Protein AF-A0A8T0Y7T5-F1 (afdb_monomer_lite)

Sequence (187 aa):
MTTTNTPSAEMTKVAAAVTAGKFTFIPEFGGQGSVYWKELQKLYTASKTNTTRAFIDTAAQALLEESNSDEAKASDAFETPIDLHSWLQVEGAPSGLTMSRVFFSMPLLVLTQCANYLNFLDTTGLTHESVVQNSATAVGHSQGVVSAIIFSTAKTAQEFVEIGVSVLRYMFWQGLRAQETYQLLLT

Organism: NCBI:txid29920

Structure (mmCIF, N/CA/C/O backbone):
data_AF-A0A8T0Y7T5-F1
#
_entry.id   AF-A0A8T0Y7T5-F1
#
loop_
_atom_site.group_PDB
_atom_site.id
_atom_site.type_symbol
_atom_site.label_atom_id
_atom_site.label_alt_id
_atom_site.label_comp_id
_atom_site.label_asym_id
_atom_site.label_entity_id
_atom_site.label_seq_id
_atom_site.pdbx_PDB_ins_code
_atom_site.Cartn_x
_atom_site.Cartn_y
_atom_site.Cartn_z
_atom_site.occupancy
_atom_site.B_iso_or_equiv
_atom_site.auth_seq_id
_atom_site.auth_comp_id
_atom_site.auth_asym_id
_atom_site.auth_atom_id
_atom_site.pdbx_PDB_model_num
ATOM 1 N N . MET A 1 1 ? 0.705 23.418 14.735 1.00 32.62 1 MET A N 1
ATOM 2 C CA . MET A 1 1 ? -0.746 23.366 15.008 1.00 32.62 1 MET A CA 1
ATOM 3 C C . MET A 1 1 ? -1.188 21.926 14.844 1.00 32.62 1 MET A C 1
ATOM 5 O O . MET A 1 1 ? -1.244 21.437 13.726 1.00 32.62 1 MET A O 1
ATOM 9 N N . THR A 1 2 ? -1.379 21.227 15.956 1.00 34.06 2 THR A N 1
ATOM 10 C CA . THR A 1 2 ? -1.889 19.856 16.014 1.00 34.06 2 THR A CA 1
ATOM 11 C C . THR A 1 2 ? -3.382 19.913 15.708 1.00 34.06 2 THR A C 1
ATOM 13 O O . THR A 1 2 ? -4.178 20.297 16.559 1.00 34.06 2 THR A O 1
ATOM 16 N N . THR A 1 3 ? -3.771 19.617 14.470 1.00 38.38 3 THR A N 1
ATOM 17 C CA . THR A 1 3 ? -5.177 19.402 14.127 1.00 38.38 3 THR A CA 1
ATOM 18 C C . THR A 1 3 ? -5.568 18.041 14.682 1.00 38.38 3 THR A C 1
ATOM 20 O O . THR A 1 3 ? -5.348 17.013 14.046 1.00 38.38 3 THR A O 1
ATOM 23 N N . THR A 1 4 ? -6.097 18.013 15.901 1.00 43.78 4 THR A N 1
ATOM 24 C CA . THR A 1 4 ? -6.868 16.863 16.366 1.00 43.78 4 THR A CA 1
ATOM 25 C C . THR A 1 4 ? -8.072 16.754 15.434 1.00 43.78 4 THR A C 1
ATOM 27 O O . THR A 1 4 ? -8.981 17.582 15.509 1.00 43.78 4 THR A O 1
ATOM 30 N N . ASN A 1 5 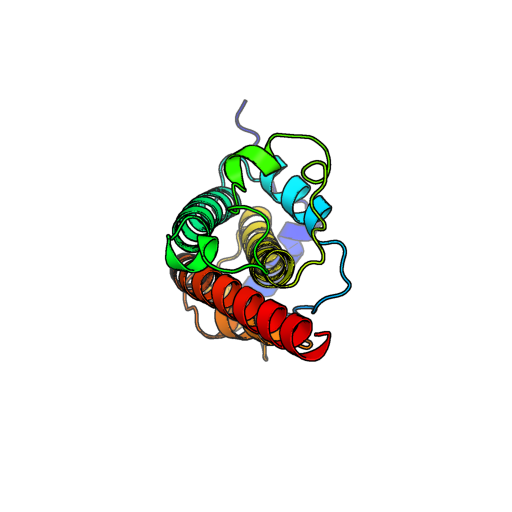? -8.035 15.805 14.495 1.00 56.47 5 ASN A N 1
ATOM 31 C CA . ASN A 1 5 ? -9.165 15.478 13.630 1.00 56.47 5 ASN A CA 1
ATOM 32 C C . ASN A 1 5 ? -10.268 14.889 14.509 1.00 56.47 5 ASN A C 1
ATOM 34 O O . ASN A 1 5 ? -10.361 13.678 14.678 1.00 56.47 5 ASN A O 1
ATOM 38 N N . THR A 1 6 ? -11.074 15.751 15.123 1.00 58.72 6 THR A N 1
ATOM 39 C CA . THR A 1 6 ? -12.288 15.323 15.807 1.00 58.72 6 THR A CA 1
ATOM 40 C C . THR A 1 6 ? -13.207 14.698 14.753 1.00 58.72 6 THR A C 1
ATOM 42 O O . THR A 1 6 ? -13.536 15.385 13.779 1.00 58.72 6 THR A O 1
ATOM 45 N N . PRO A 1 7 ? -13.614 13.424 14.906 1.00 66.12 7 PRO A N 1
ATOM 46 C CA . PRO A 1 7 ? -14.519 12.779 13.965 1.00 66.12 7 PRO A CA 1
ATOM 47 C C . PRO A 1 7 ? -15.810 13.588 13.828 1.00 66.12 7 PRO A C 1
ATOM 49 O O . PRO A 1 7 ? -16.300 14.167 14.803 1.00 66.12 7 PRO A O 1
ATOM 52 N N . SER A 1 8 ? -16.385 13.633 12.624 1.00 75.38 8 SER A N 1
ATOM 53 C CA . SER A 1 8 ? -17.693 14.267 12.444 1.00 75.38 8 SER A CA 1
ATOM 54 C C . SER 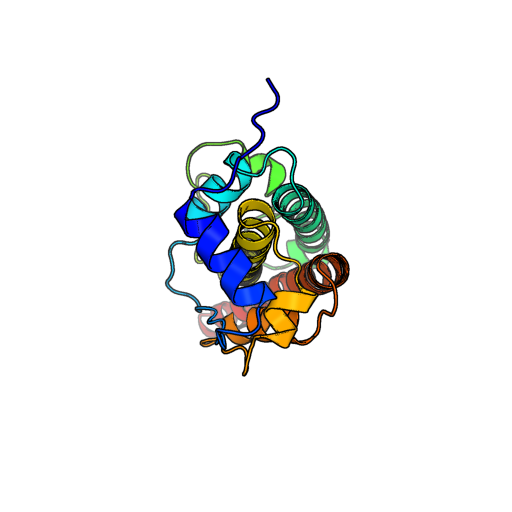A 1 8 ? -18.744 13.568 13.317 1.00 75.38 8 SER A C 1
ATOM 56 O O . SER A 1 8 ? -18.625 12.384 13.638 1.00 75.38 8 SER A O 1
ATOM 58 N N . ALA A 1 9 ? -19.820 14.275 13.671 1.00 77.00 9 ALA A N 1
ATOM 59 C CA . ALA A 1 9 ? -20.910 13.691 14.457 1.00 77.00 9 ALA A CA 1
ATOM 60 C C . ALA A 1 9 ?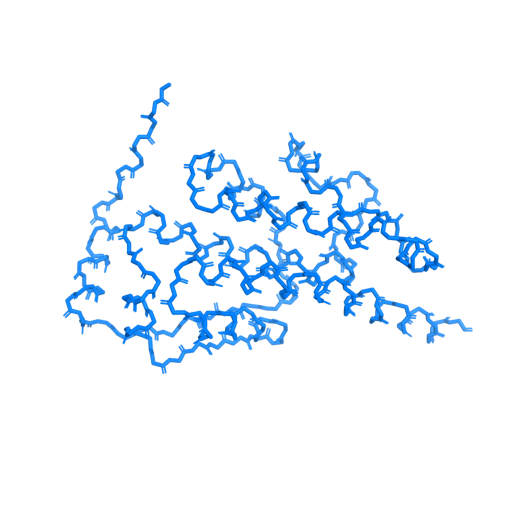 -21.517 12.431 13.800 1.00 77.00 9 ALA A C 1
ATOM 62 O O . ALA A 1 9 ? -22.037 11.559 14.495 1.00 77.00 9 ALA A O 1
ATOM 63 N N . GLU A 1 10 ? -21.445 12.322 12.471 1.00 79.38 10 GLU A N 1
ATOM 64 C CA . GLU A 1 10 ? -21.867 11.137 11.719 1.00 79.38 10 GLU A CA 1
ATOM 65 C C . GLU A 1 10 ? -20.869 9.982 11.860 1.00 79.38 10 GLU A C 1
ATOM 67 O O . GLU A 1 10 ? -21.285 8.857 12.133 1.00 79.38 10 GLU A O 1
ATOM 72 N N . MET A 1 11 ? -19.561 10.252 11.775 1.00 79.56 11 MET A N 1
ATOM 73 C CA . MET A 1 11 ? -18.515 9.241 11.982 1.00 79.56 11 MET A CA 1
ATOM 74 C C . MET A 1 11 ? -18.550 8.662 13.399 1.00 79.56 11 MET A C 1
ATOM 76 O O . MET A 1 11 ? -18.443 7.449 13.570 1.00 79.56 11 MET A O 1
ATOM 80 N N . THR A 1 12 ? -18.816 9.491 14.411 1.00 81.38 12 THR A N 1
ATOM 81 C CA . THR A 1 12 ? -18.990 9.026 15.796 1.00 81.38 12 THR A CA 1
ATOM 82 C C . THR A 1 12 ? -20.188 8.082 15.942 1.00 81.38 12 THR A C 1
ATOM 84 O O . THR A 1 12 ? -20.116 7.102 16.684 1.00 81.38 12 THR A O 1
ATOM 87 N N . LYS A 1 13 ? -21.291 8.327 15.218 1.00 83.94 13 LYS A N 1
ATOM 88 C CA . LYS A 1 13 ? -22.460 7.428 15.221 1.00 83.94 13 LYS A CA 1
ATOM 89 C C . LYS A 1 13 ? -22.144 6.085 14.567 1.00 83.94 13 LYS A C 1
ATOM 91 O O . LYS A 1 13 ? -22.556 5.056 15.099 1.00 83.94 13 LYS A O 1
ATOM 96 N N . VAL A 1 14 ? -21.414 6.094 13.448 1.00 81.75 14 VAL A N 1
ATOM 97 C CA . VAL A 1 14 ? -20.956 4.865 12.779 1.00 81.75 14 VAL A CA 1
ATOM 98 C C . VAL A 1 14 ? -20.065 4.062 13.722 1.00 81.75 14 VAL A C 1
ATOM 100 O O . VAL A 1 14 ? -20.359 2.897 13.976 1.00 81.75 14 VAL A O 1
ATOM 103 N N . ALA A 1 15 ? -19.052 4.697 14.318 1.00 85.25 15 ALA A N 1
ATOM 104 C CA . ALA A 1 15 ? -18.139 4.040 15.248 1.00 85.25 15 ALA A CA 1
ATOM 105 C C . ALA A 1 15 ? -18.873 3.434 16.456 1.00 85.25 15 ALA A C 1
ATOM 107 O O . ALA A 1 15 ? -18.673 2.268 16.788 1.00 85.25 15 ALA A O 1
ATOM 108 N N . ALA A 1 16 ? -19.795 4.181 17.073 1.00 85.88 16 ALA A N 1
ATOM 109 C CA . ALA A 1 16 ? -20.587 3.682 18.196 1.00 85.88 16 ALA A CA 1
ATOM 110 C C . ALA A 1 16 ? -21.460 2.475 17.816 1.00 85.88 16 ALA A C 1
ATOM 112 O O . ALA A 1 16 ? -21.618 1.548 18.610 1.00 85.88 16 ALA A O 1
ATOM 113 N N . ALA A 1 17 ? -22.032 2.469 16.610 1.00 84.88 17 ALA A N 1
ATOM 114 C CA . ALA A 1 17 ? -22.863 1.367 16.148 1.00 84.88 17 ALA A CA 1
ATOM 115 C C . ALA A 1 17 ? -22.050 0.108 15.801 1.00 84.88 17 ALA A C 1
ATOM 117 O O . ALA A 1 17 ? -22.512 -0.993 16.099 1.00 84.88 17 ALA A O 1
ATOM 118 N N . VAL A 1 18 ? -20.843 0.273 15.245 1.00 85.69 18 VAL A N 1
ATOM 119 C CA . VAL A 1 18 ? -19.876 -0.820 15.024 1.00 85.69 18 VAL A CA 1
ATOM 120 C C . VAL A 1 18 ? -19.488 -1.445 16.361 1.00 85.69 18 VAL A C 1
ATOM 122 O O . VAL A 1 18 ? -19.647 -2.645 16.553 1.00 85.69 18 VAL A O 1
ATOM 125 N N . THR A 1 19 ? -19.055 -0.628 17.325 1.00 83.62 19 THR A N 1
ATOM 126 C CA . THR A 1 19 ? -18.647 -1.101 18.658 1.00 83.62 19 THR A CA 1
ATOM 127 C C . THR A 1 19 ? -19.788 -1.798 19.400 1.00 83.62 19 THR A C 1
ATOM 129 O O . THR A 1 19 ? -19.558 -2.750 20.138 1.00 83.62 19 THR A O 1
ATOM 132 N N . ALA A 1 20 ? -21.031 -1.361 19.188 1.00 86.06 20 ALA A N 1
ATOM 133 C CA . ALA A 1 20 ? -22.212 -1.984 19.777 1.00 86.06 20 ALA A CA 1
ATOM 134 C C . ALA A 1 20 ? -22.691 -3.256 19.045 1.00 86.06 20 ALA A C 1
ATOM 136 O O . ALA A 1 20 ? -23.724 -3.802 19.431 1.00 86.06 20 ALA A O 1
ATOM 137 N N . GLY A 1 21 ? -22.010 -3.703 17.984 1.00 83.44 21 GLY A N 1
ATOM 138 C CA . GLY A 1 21 ? -22.390 -4.904 17.237 1.00 83.44 21 GLY A CA 1
ATOM 139 C C . GLY A 1 21 ? -23.687 -4.767 16.438 1.00 83.44 21 GLY A C 1
ATOM 140 O O . GLY A 1 21 ? -24.357 -5.760 16.167 1.00 83.44 21 GLY A O 1
ATOM 141 N N . LYS A 1 22 ? -24.106 -3.536 16.113 1.00 85.12 22 LYS A N 1
ATOM 142 C CA . LYS A 1 22 ? -25.416 -3.270 15.489 1.00 85.12 22 LYS A CA 1
ATOM 143 C C . LYS A 1 22 ? -25.416 -3.409 13.972 1.00 85.12 22 LYS A C 1
ATOM 145 O O . LYS A 1 22 ? -26.489 -3.439 13.374 1.00 85.12 22 LYS A O 1
ATOM 150 N N . PHE A 1 23 ? -24.238 -3.449 13.358 1.00 82.38 23 PHE A N 1
ATOM 151 C CA . PHE A 1 23 ? -24.077 -3.532 11.915 1.00 82.38 23 PHE A CA 1
ATOM 152 C C . PHE A 1 23 ? -23.139 -4.667 11.544 1.00 82.38 23 PHE A C 1
ATOM 154 O O . PHE A 1 23 ? -22.129 -4.889 12.205 1.00 82.38 23 PHE A O 1
ATOM 161 N N . THR A 1 24 ? -23.471 -5.335 10.445 1.00 86.69 24 THR A N 1
ATOM 162 C CA . THR A 1 24 ? -22.587 -6.286 9.783 1.00 86.69 24 THR A CA 1
ATOM 163 C C . THR A 1 24 ? -22.074 -5.656 8.495 1.00 86.69 24 THR A C 1
ATOM 165 O O . THR A 1 24 ? -22.867 -5.192 7.676 1.00 86.69 24 THR A O 1
ATOM 168 N N . PHE A 1 25 ? -20.757 -5.630 8.321 1.00 86.12 25 PHE A N 1
ATOM 169 C CA . PHE A 1 25 ? -20.088 -5.052 7.161 1.00 86.12 25 PHE A CA 1
ATOM 170 C C . PHE A 1 25 ? -19.725 -6.116 6.131 1.00 86.12 25 PHE A C 1
ATOM 172 O O . PHE A 1 25 ? -19.465 -7.277 6.460 1.00 86.12 25 PHE A O 1
ATOM 179 N N . ILE A 1 26 ? -19.660 -5.679 4.877 1.00 94.44 26 ILE A N 1
ATOM 180 C CA . ILE A 1 26 ? -18.977 -6.390 3.801 1.00 94.44 26 ILE A CA 1
ATOM 181 C C . ILE A 1 26 ? -18.019 -5.379 3.163 1.00 94.44 26 ILE A C 1
ATOM 183 O O . ILE A 1 26 ? -18.454 -4.580 2.332 1.00 94.44 26 ILE A O 1
ATOM 187 N N . PRO A 1 27 ? -16.743 -5.333 3.587 1.00 94.38 27 PRO A N 1
ATOM 188 C CA . PRO A 1 27 ? -15.737 -4.520 2.920 1.00 94.38 27 PRO A CA 1
ATOM 189 C C . PRO A 1 27 ? -15.537 -5.001 1.483 1.00 94.38 27 PRO A C 1
ATOM 191 O O . PRO A 1 27 ? -15.340 -6.194 1.241 1.00 94.38 27 PRO A O 1
ATOM 194 N N . GLU A 1 28 ? -15.581 -4.064 0.541 1.00 96.38 28 GLU A N 1
ATOM 195 C CA . GLU A 1 28 ? -15.380 -4.318 -0.883 1.00 96.38 28 GLU A CA 1
ATOM 196 C C . GLU A 1 28 ? -14.142 -3.575 -1.386 1.00 96.38 28 GLU A C 1
ATOM 198 O O . GLU A 1 28 ? -13.978 -2.373 -1.166 1.00 96.38 28 GLU A O 1
ATOM 203 N N . PHE A 1 29 ? -13.285 -4.297 -2.104 1.00 96.25 29 PHE A N 1
ATOM 204 C CA . PHE A 1 29 ? -12.071 -3.766 -2.707 1.00 96.25 29 PHE A CA 1
ATOM 205 C C . PHE A 1 29 ? -12.136 -3.888 -4.235 1.00 96.25 29 PHE A C 1
ATOM 207 O O . PHE A 1 29 ? -12.282 -4.976 -4.791 1.00 96.25 29 PHE A O 1
ATOM 214 N N . GLY A 1 30 ? -12.034 -2.758 -4.936 1.00 92.62 30 GLY A N 1
ATOM 215 C CA . GLY A 1 30 ? -12.106 -2.709 -6.402 1.00 92.62 30 GLY A CA 1
ATOM 216 C C . GLY A 1 30 ? -10.869 -3.272 -7.122 1.00 92.62 30 GLY A C 1
ATOM 217 O O . GLY A 1 30 ? -9.877 -3.649 -6.504 1.00 92.62 30 GLY A O 1
ATOM 218 N N . GLY A 1 31 ? -10.906 -3.285 -8.454 1.00 87.88 31 GLY A N 1
ATOM 219 C CA . GLY A 1 31 ? -9.781 -3.704 -9.300 1.00 87.88 31 GLY A CA 1
ATOM 220 C C . GLY A 1 31 ? -9.141 -2.553 -10.082 1.00 87.88 31 GLY A C 1
ATOM 221 O O . GLY A 1 31 ? -9.282 -1.378 -9.737 1.00 87.88 31 GLY A O 1
ATOM 222 N N . GLN A 1 32 ? -8.454 -2.906 -11.173 1.00 82.06 32 GLN A N 1
ATOM 223 C CA . GLN A 1 32 ? -7.959 -1.935 -12.155 1.00 82.06 32 GLN A CA 1
ATOM 224 C C . GLN A 1 32 ? -9.106 -1.176 -12.842 1.00 82.06 32 GLN A C 1
ATOM 226 O O . GLN A 1 32 ? -10.245 -1.638 -12.869 1.00 82.06 32 GLN A O 1
ATOM 231 N N . GLY A 1 33 ? -8.788 -0.011 -13.414 1.00 73.19 33 GLY A N 1
ATOM 232 C CA . GLY A 1 33 ? -9.756 0.891 -14.058 1.00 73.19 33 GLY A CA 1
ATOM 233 C C . GLY A 1 33 ? -10.175 2.082 -13.189 1.00 73.19 33 GLY A C 1
ATOM 234 O O . GLY A 1 33 ? -10.767 3.031 -13.696 1.00 73.19 33 GLY A O 1
ATOM 235 N N . SER A 1 34 ? -9.806 2.078 -11.906 1.00 72.81 34 SER A N 1
ATOM 236 C CA . SER A 1 34 ? -10.032 3.191 -10.980 1.00 72.81 34 SER A CA 1
ATOM 237 C C . SER A 1 34 ? -8.880 4.198 -10.996 1.00 72.81 34 SER A C 1
ATOM 239 O O . SER A 1 34 ? -7.704 3.827 -11.026 1.00 72.81 34 SER A O 1
ATOM 241 N N . VAL A 1 35 ? -9.207 5.490 -10.907 1.00 84.31 35 VAL A N 1
ATOM 242 C CA . VAL A 1 35 ? -8.217 6.572 -10.777 1.00 84.31 35 VAL A CA 1
ATOM 243 C C . VAL A 1 35 ? -7.663 6.581 -9.349 1.00 84.31 35 VAL A C 1
ATOM 245 O O . VAL A 1 35 ? -8.190 7.257 -8.473 1.00 84.31 35 VAL A O 1
ATOM 248 N N . TYR A 1 36 ? -6.601 5.813 -9.105 1.00 92.56 36 TYR A N 1
ATOM 249 C CA . TYR A 1 36 ? -6.036 5.638 -7.762 1.00 92.56 36 TYR A CA 1
ATOM 250 C C . TYR A 1 36 ? -5.049 6.739 -7.360 1.00 92.56 36 TYR A C 1
ATOM 252 O O . TYR A 1 36 ? -4.949 7.075 -6.185 1.00 92.56 36 TYR A O 1
ATOM 260 N N . TRP A 1 37 ? -4.332 7.329 -8.323 1.00 94.56 37 TRP A N 1
ATOM 261 C CA . TRP A 1 37 ? -3.211 8.223 -8.016 1.00 94.56 37 TRP A CA 1
ATOM 262 C C . TRP A 1 37 ? -3.631 9.478 -7.243 1.00 94.56 37 TRP A C 1
ATOM 264 O O . TRP A 1 37 ? -3.058 9.791 -6.202 1.00 94.56 37 TRP A O 1
ATOM 274 N N . LYS A 1 38 ? -4.688 10.159 -7.706 1.00 92.75 38 LYS A N 1
ATOM 275 C CA . LYS A 1 38 ? -5.229 11.342 -7.016 1.00 92.75 38 LYS A CA 1
ATOM 276 C C . LYS A 1 38 ? -5.706 11.011 -5.602 1.00 92.75 38 LYS A C 1
ATOM 278 O O . LYS A 1 38 ? -5.536 11.824 -4.697 1.00 92.75 38 LYS A O 1
ATOM 283 N N . GLU A 1 39 ? -6.281 9.825 -5.411 1.00 94.50 39 GLU A N 1
ATOM 284 C CA . GLU A 1 39 ? -6.738 9.382 -4.095 1.00 94.50 39 GLU A CA 1
ATOM 285 C C . GLU A 1 39 ? -5.552 9.100 -3.167 1.00 94.50 39 GLU A C 1
ATOM 287 O O . GLU A 1 39 ? -5.550 9.555 -2.026 1.00 94.50 39 GLU A O 1
ATOM 292 N N . LEU A 1 40 ? -4.493 8.457 -3.666 1.00 96.00 40 LEU A N 1
ATOM 293 C CA . LEU A 1 40 ? -3.265 8.245 -2.900 1.00 96.00 40 LEU A CA 1
ATOM 294 C C . LEU A 1 40 ? -2.604 9.569 -2.488 1.00 96.00 40 LEU A C 1
ATOM 296 O O . LEU A 1 40 ? -2.217 9.723 -1.332 1.00 96.00 40 LEU A O 1
ATOM 300 N N . GLN A 1 41 ? -2.534 10.555 -3.390 1.00 94.75 41 GLN A N 1
ATOM 301 C CA . GLN A 1 41 ? -2.022 11.897 -3.074 1.00 94.75 41 GLN A CA 1
ATOM 302 C C . GLN A 1 41 ? -2.856 12.593 -1.991 1.00 94.75 41 GLN A C 1
ATOM 304 O O . GLN A 1 41 ? -2.312 13.193 -1.057 1.00 94.75 41 GLN A O 1
ATOM 309 N N . LYS A 1 42 ? -4.187 12.493 -2.089 1.00 93.81 42 LYS A N 1
ATOM 310 C CA . LYS A 1 42 ? -5.112 13.039 -1.093 1.00 93.81 42 LYS A CA 1
ATOM 311 C C . LYS A 1 42 ? -4.901 12.383 0.270 1.00 93.81 42 LYS A C 1
ATOM 313 O O . LYS A 1 42 ? -4.775 13.100 1.262 1.00 93.81 42 LYS A O 1
ATOM 318 N N . LEU A 1 43 ? -4.808 11.053 0.317 1.00 95.06 43 LEU A N 1
ATOM 319 C CA . LEU A 1 43 ? -4.521 10.308 1.542 1.00 95.06 43 LEU A CA 1
ATOM 320 C C . LEU A 1 43 ? -3.183 10.733 2.137 1.00 95.06 43 LEU A C 1
ATOM 322 O O . LEU A 1 43 ? -3.135 11.103 3.305 1.00 95.06 43 LEU A O 1
ATOM 326 N N . TYR A 1 44 ? -2.115 10.766 1.341 1.00 94.75 44 TYR A N 1
ATOM 327 C CA . TYR A 1 44 ? -0.782 11.168 1.794 1.00 94.75 44 TYR A CA 1
ATOM 328 C C . TYR A 1 44 ? -0.749 12.590 2.381 1.00 94.75 44 TYR A C 1
ATOM 330 O O . TYR A 1 44 ? -0.098 12.844 3.399 1.00 94.75 44 TYR A O 1
ATOM 338 N N . THR A 1 45 ? -1.501 13.513 1.774 1.00 92.19 45 THR A N 1
ATOM 339 C CA . THR A 1 45 ? -1.620 14.904 2.234 1.00 92.19 45 THR A CA 1
ATOM 340 C C . THR A 1 45 ? -2.445 15.026 3.516 1.00 92.19 45 THR A C 1
ATOM 342 O O . THR A 1 45 ? -2.107 15.833 4.385 1.00 92.19 45 THR A O 1
ATOM 345 N N . ALA A 1 46 ? -3.516 14.239 3.641 1.00 89.12 46 ALA A N 1
ATOM 346 C CA . ALA A 1 46 ? -4.437 14.272 4.777 1.00 89.12 46 ALA A CA 1
ATOM 347 C C . ALA A 1 46 ? -3.907 13.532 6.021 1.00 89.12 46 ALA A C 1
ATOM 349 O O . ALA A 1 46 ? -4.289 13.865 7.140 1.00 89.12 46 ALA A O 1
ATOM 350 N N . SER A 1 47 ? -3.009 12.561 5.840 1.00 85.94 47 SER A N 1
ATOM 351 C CA . SER A 1 47 ? -2.592 11.593 6.867 1.00 85.94 47 SER A CA 1
ATOM 352 C C . SER A 1 47 ? -1.368 11.992 7.701 1.00 85.94 47 SER A C 1
ATOM 354 O O . SER A 1 47 ? -0.879 11.181 8.472 1.00 85.94 47 SER A O 1
ATOM 356 N N . LYS A 1 48 ? -0.863 13.230 7.599 1.00 76.19 48 LYS A N 1
ATOM 357 C CA . LYS A 1 48 ? 0.509 13.649 7.992 1.00 76.19 48 LYS A CA 1
ATOM 358 C C . LYS A 1 48 ? 1.107 13.100 9.303 1.00 76.19 48 LYS A C 1
ATOM 360 O O . LYS A 1 48 ? 2.327 13.061 9.401 1.00 76.19 48 LYS A O 1
ATOM 365 N N . THR A 1 49 ? 0.308 12.738 10.307 1.00 76.19 49 THR A N 1
ATOM 366 C CA . THR A 1 49 ? 0.790 12.242 11.610 1.00 76.19 49 THR A CA 1
ATOM 367 C C . THR A 1 49 ? 0.115 10.951 12.091 1.00 76.19 49 THR A C 1
ATOM 369 O O . THR A 1 49 ? 0.200 10.655 13.279 1.00 76.19 49 THR A O 1
ATOM 372 N N . ASN A 1 50 ? -0.601 10.217 11.235 1.00 88.88 50 ASN A N 1
ATOM 373 C CA . ASN A 1 50 ? -1.353 9.021 11.636 1.00 88.88 50 ASN A CA 1
ATOM 374 C C . ASN A 1 50 ? -0.794 7.724 11.017 1.00 88.88 50 ASN A C 1
ATOM 376 O O . ASN A 1 50 ? 0.159 7.746 10.232 1.00 88.88 50 ASN A O 1
ATOM 380 N N . THR A 1 51 ? -1.386 6.588 11.392 1.00 91.62 51 THR A N 1
ATOM 381 C CA . THR A 1 51 ? -0.974 5.248 10.948 1.00 91.62 51 THR A CA 1
ATOM 382 C C . THR A 1 51 ? -0.999 5.119 9.429 1.00 91.62 51 THR A C 1
ATOM 384 O O . THR A 1 51 ? -0.106 4.504 8.847 1.00 91.62 51 THR A O 1
ATOM 387 N N . THR A 1 52 ? -1.966 5.756 8.764 1.00 96.06 52 THR A N 1
ATOM 388 C CA . THR A 1 52 ? -2.041 5.788 7.298 1.00 96.06 52 THR A CA 1
ATOM 389 C C . THR A 1 52 ? -0.771 6.354 6.666 1.00 96.06 52 THR A C 1
ATOM 391 O O . THR A 1 52 ? -0.261 5.781 5.704 1.00 96.06 52 THR A O 1
ATOM 394 N N . ARG A 1 53 ? -0.224 7.453 7.201 1.00 95.69 53 ARG A N 1
ATOM 395 C CA . ARG A 1 53 ? 1.014 8.039 6.672 1.00 95.69 53 ARG A CA 1
ATOM 396 C C . ARG A 1 53 ? 2.207 7.122 6.883 1.00 95.69 53 ARG A C 1
ATOM 398 O O . ARG A 1 53 ? 2.951 6.895 5.935 1.00 95.69 53 ARG A O 1
ATOM 405 N N . ALA A 1 54 ? 2.345 6.557 8.081 1.00 96.31 54 ALA A N 1
ATOM 406 C CA . ALA A 1 54 ? 3.415 5.608 8.383 1.00 96.31 54 ALA A CA 1
ATOM 407 C C . ALA A 1 54 ? 3.364 4.375 7.464 1.00 96.31 54 ALA A C 1
ATOM 409 O O . ALA A 1 54 ? 4.403 3.910 6.997 1.00 96.31 54 ALA A O 1
ATOM 410 N N . PHE A 1 55 ? 2.164 3.881 7.143 1.00 98.25 55 PHE A N 1
ATOM 411 C CA . PHE A 1 55 ? 1.979 2.802 6.177 1.00 98.25 55 PHE A CA 1
ATOM 412 C C . PHE A 1 55 ? 2.417 3.205 4.767 1.00 98.25 55 PHE A C 1
ATOM 414 O O . PHE A 1 55 ? 3.184 2.471 4.149 1.00 98.25 55 PHE A O 1
ATOM 421 N N . ILE A 1 56 ? 1.974 4.368 4.270 1.00 98.38 56 ILE A N 1
ATOM 422 C CA . ILE A 1 56 ? 2.360 4.847 2.934 1.00 98.38 56 ILE A CA 1
ATOM 423 C C . ILE A 1 56 ? 3.876 5.035 2.841 1.00 98.38 56 ILE A C 1
ATOM 425 O O . ILE A 1 56 ? 4.470 4.597 1.861 1.00 98.38 56 ILE A O 1
ATOM 429 N N . ASP A 1 57 ? 4.504 5.628 3.857 1.00 97.75 57 ASP A N 1
ATOM 430 C CA . ASP A 1 57 ? 5.953 5.839 3.895 1.00 97.75 57 ASP A CA 1
ATOM 431 C C . ASP A 1 57 ? 6.715 4.498 3.928 1.00 97.75 57 ASP A C 1
ATOM 433 O O . ASP A 1 57 ? 7.651 4.286 3.159 1.00 97.75 57 ASP A O 1
ATOM 437 N N . THR A 1 58 ? 6.267 3.539 4.745 1.00 98.31 58 THR A N 1
ATOM 438 C CA . THR A 1 58 ? 6.881 2.198 4.809 1.00 98.31 58 THR A CA 1
ATOM 439 C C . THR A 1 58 ? 6.732 1.441 3.486 1.00 98.31 58 THR A C 1
ATOM 441 O O . THR A 1 58 ? 7.677 0.815 3.004 1.00 98.31 58 THR A O 1
ATOM 444 N N . ALA A 1 59 ? 5.552 1.514 2.869 1.00 98.62 59 ALA A N 1
ATOM 445 C CA . ALA A 1 59 ? 5.286 0.917 1.567 1.00 98.62 59 ALA A CA 1
ATOM 446 C C . ALA A 1 59 ? 6.100 1.579 0.447 1.00 98.62 59 ALA A C 1
ATOM 448 O O . ALA A 1 59 ? 6.584 0.882 -0.441 1.00 98.62 59 ALA A O 1
ATOM 449 N N . ALA A 1 60 ? 6.274 2.902 0.493 1.00 98.44 60 ALA A N 1
ATOM 450 C CA . ALA A 1 60 ? 7.097 3.648 -0.452 1.00 98.44 60 ALA A CA 1
ATOM 451 C C . ALA A 1 60 ? 8.552 3.184 -0.410 1.00 98.44 60 ALA A C 1
ATOM 453 O O . ALA A 1 60 ? 9.109 2.850 -1.454 1.00 98.44 60 ALA A O 1
ATOM 454 N N . GLN A 1 61 ? 9.131 3.076 0.786 1.00 98.62 61 GLN A N 1
ATOM 455 C CA . GLN A 1 61 ? 10.483 2.554 0.963 1.00 98.62 61 GLN A CA 1
ATOM 456 C C . GLN A 1 61 ? 10.608 1.109 0.452 1.00 98.62 61 GLN A C 1
ATOM 458 O O . GLN A 1 61 ? 11.528 0.794 -0.300 1.00 98.62 61 GLN A O 1
ATOM 463 N N . ALA A 1 62 ? 9.652 0.240 0.794 1.00 98.75 62 ALA A N 1
ATOM 464 C CA . ALA A 1 62 ? 9.652 -1.151 0.352 1.00 98.75 62 ALA A CA 1
ATOM 465 C C . ALA A 1 62 ? 9.570 -1.297 -1.177 1.00 98.75 62 ALA A C 1
ATOM 467 O O . ALA A 1 62 ? 10.317 -2.073 -1.767 1.00 98.75 62 ALA A O 1
ATOM 468 N N . LEU A 1 63 ? 8.683 -0.544 -1.830 1.00 98.75 63 LEU A N 1
ATOM 469 C CA . LEU A 1 63 ? 8.551 -0.564 -3.286 1.00 98.75 63 LEU A CA 1
ATOM 470 C C . LEU A 1 63 ? 9.792 0.003 -3.972 1.00 98.75 63 LEU A C 1
ATOM 472 O O . LEU A 1 63 ? 10.214 -0.540 -4.992 1.00 98.75 63 LEU A O 1
ATOM 476 N N . LEU A 1 64 ? 10.397 1.056 -3.420 1.00 98.69 64 LEU A N 1
ATOM 477 C CA . LEU A 1 64 ? 11.646 1.604 -3.938 1.00 98.69 64 LEU A CA 1
ATOM 478 C C . LEU A 1 64 ? 12.775 0.567 -3.873 1.00 98.69 64 LEU A C 1
ATOM 480 O O . LEU A 1 64 ? 13.508 0.418 -4.843 1.00 98.69 64 LEU A O 1
ATOM 484 N N . GLU A 1 65 ? 12.890 -0.188 -2.780 1.00 98.62 65 GLU A N 1
ATOM 485 C CA . GLU A 1 65 ? 13.882 -1.264 -2.646 1.00 98.62 65 GLU A CA 1
ATOM 486 C C . GLU A 1 65 ? 13.710 -2.358 -3.706 1.00 98.62 65 GLU A C 1
ATOM 488 O O . GLU A 1 65 ? 14.671 -2.679 -4.406 1.00 98.62 65 GLU A O 1
ATOM 493 N N . GLU A 1 66 ? 12.497 -2.901 -3.864 1.00 98.62 66 GLU A N 1
ATOM 494 C CA . GLU A 1 66 ? 12.233 -3.959 -4.854 1.00 98.62 66 GLU A CA 1
ATOM 495 C C . GLU A 1 66 ? 12.470 -3.463 -6.283 1.00 98.62 66 GLU A C 1
ATOM 497 O O . GLU A 1 66 ? 13.128 -4.116 -7.096 1.00 98.62 66 GLU A O 1
ATOM 502 N N . SER A 1 67 ? 11.953 -2.274 -6.584 1.00 98.50 67 SER A N 1
ATOM 503 C CA . SER A 1 67 ? 11.980 -1.711 -7.931 1.00 98.50 67 SER A CA 1
ATOM 504 C C . SER A 1 67 ? 13.334 -1.129 -8.332 1.00 98.50 67 SER A C 1
ATOM 506 O O . SER A 1 67 ? 13.607 -0.984 -9.519 1.00 98.50 67 SER A O 1
ATOM 508 N N . ASN A 1 68 ? 14.215 -0.837 -7.374 1.00 98.44 68 ASN A N 1
ATOM 509 C CA . ASN A 1 68 ? 15.589 -0.413 -7.640 1.00 98.44 68 ASN A CA 1
ATOM 510 C C . ASN A 1 68 ? 16.593 -1.583 -7.661 1.00 98.44 68 ASN A C 1
ATOM 512 O O . ASN A 1 68 ? 17.799 -1.361 -7.823 1.00 98.44 68 ASN A O 1
ATOM 516 N N . SER A 1 69 ? 16.118 -2.823 -7.501 1.00 98.50 69 SER A N 1
ATOM 517 C CA . SER A 1 69 ? 16.946 -4.025 -7.615 1.00 98.50 69 SER A CA 1
ATOM 518 C C . SER A 1 69 ? 17.535 -4.179 -9.021 1.00 98.50 69 SER A C 1
ATOM 520 O O . SER A 1 69 ? 16.948 -3.749 -10.017 1.00 98.50 69 SER A O 1
ATOM 522 N N . ASP A 1 70 ? 18.713 -4.799 -9.119 1.00 98.38 70 ASP A N 1
ATOM 523 C CA . ASP A 1 70 ? 19.364 -5.039 -10.414 1.00 98.38 70 ASP A CA 1
ATOM 524 C C . ASP A 1 70 ? 18.519 -5.942 -11.320 1.00 98.38 70 ASP A C 1
ATOM 526 O O . ASP A 1 70 ? 18.479 -5.725 -12.527 1.00 98.38 70 ASP A O 1
ATOM 530 N N . GLU A 1 71 ? 17.775 -6.889 -10.741 1.00 98.12 71 GLU A N 1
ATOM 531 C CA . GLU A 1 71 ? 16.845 -7.743 -11.481 1.00 98.12 71 GLU A CA 1
ATOM 532 C C . GLU A 1 71 ? 15.689 -6.941 -12.100 1.00 98.12 71 GLU A C 1
ATOM 534 O O . GLU A 1 71 ? 15.357 -7.159 -13.263 1.00 98.12 71 GLU A O 1
ATOM 539 N N . ALA A 1 72 ? 15.095 -5.993 -11.365 1.00 98.06 72 ALA A N 1
ATOM 540 C CA . ALA A 1 72 ? 14.023 -5.157 -11.903 1.00 98.06 72 ALA A CA 1
ATOM 541 C C . ALA A 1 72 ? 14.539 -4.257 -13.034 1.00 98.06 72 ALA A C 1
ATOM 543 O O . ALA A 1 72 ? 13.927 -4.176 -14.097 1.00 98.06 72 ALA A O 1
ATOM 544 N N . LYS A 1 73 ? 15.701 -3.623 -12.831 1.00 97.62 73 LYS A N 1
ATOM 545 C CA . LYS A 1 73 ? 16.331 -2.720 -13.812 1.00 97.62 73 LYS A CA 1
ATOM 546 C C . LYS A 1 73 ? 16.851 -3.437 -15.061 1.00 97.62 73 LYS A C 1
ATOM 548 O O . LYS A 1 73 ? 17.067 -2.782 -16.073 1.00 97.62 73 LYS A O 1
ATOM 553 N N . ALA A 1 74 ? 17.074 -4.749 -14.996 1.00 97.19 74 ALA A N 1
ATOM 554 C CA . ALA A 1 74 ? 17.468 -5.555 -16.150 1.00 97.19 74 ALA A CA 1
ATOM 555 C C . ALA A 1 74 ? 16.296 -5.871 -17.099 1.00 97.19 74 ALA A C 1
ATOM 557 O O . ALA A 1 74 ? 16.522 -6.408 -18.180 1.00 97.19 74 ALA A O 1
ATOM 558 N N . SER A 1 75 ? 15.055 -5.576 -16.701 1.00 96.25 75 SER A N 1
ATOM 559 C CA . SER A 1 75 ? 13.871 -5.796 -17.527 1.00 96.25 75 SER A CA 1
ATOM 560 C C . SER A 1 75 ? 13.666 -4.675 -18.543 1.00 96.25 75 SER A C 1
ATOM 562 O O . SER A 1 75 ? 13.478 -3.521 -18.161 1.00 96.25 75 SER A O 1
ATOM 564 N N . ASP A 1 76 ? 13.572 -5.023 -19.829 1.00 93.50 76 ASP A N 1
ATOM 565 C CA . ASP A 1 76 ? 13.223 -4.076 -20.902 1.00 93.50 76 ASP A CA 1
ATOM 566 C C . ASP A 1 76 ? 11.800 -3.501 -20.754 1.00 93.50 76 ASP A C 1
ATOM 568 O O . ASP A 1 76 ? 11.479 -2.450 -21.311 1.00 93.50 76 ASP A O 1
ATOM 572 N N . ALA A 1 77 ? 10.933 -4.180 -19.993 1.00 93.19 77 ALA A N 1
ATOM 573 C CA . ALA A 1 77 ? 9.575 -3.722 -19.727 1.00 93.19 77 ALA A CA 1
ATOM 574 C C . ALA A 1 77 ? 9.512 -2.624 -18.661 1.00 93.19 77 ALA A C 1
ATOM 576 O O . ALA A 1 77 ? 8.494 -1.929 -18.561 1.00 93.19 77 ALA A O 1
ATOM 577 N N . PHE A 1 78 ? 10.550 -2.511 -17.831 1.00 95.44 78 PHE A N 1
ATOM 578 C CA . PHE A 1 78 ? 10.534 -1.680 -16.643 1.00 95.44 78 PHE A CA 1
ATOM 579 C C . PHE A 1 78 ? 11.038 -0.264 -16.931 1.00 95.44 78 PHE A C 1
ATOM 581 O O . PHE A 1 78 ? 12.152 -0.059 -17.397 1.00 95.44 78 PHE A O 1
ATOM 588 N N . GLU A 1 79 ? 10.201 0.734 -16.635 1.00 93.75 79 GLU A N 1
ATOM 589 C CA . GLU A 1 79 ? 10.477 2.129 -17.002 1.00 93.75 79 GLU A CA 1
ATOM 590 C C . GLU A 1 79 ? 11.412 2.834 -16.002 1.00 93.75 79 GLU A C 1
ATOM 592 O O . GLU A 1 79 ? 12.367 3.495 -16.403 1.00 93.75 79 GLU A O 1
ATOM 597 N N . THR A 1 80 ? 11.127 2.744 -14.698 1.00 96.38 80 THR A N 1
ATOM 598 C CA . THR A 1 80 ? 11.900 3.434 -13.650 1.00 96.38 80 THR A CA 1
ATOM 599 C C . THR A 1 80 ? 11.550 2.910 -12.254 1.00 96.38 80 THR A C 1
ATOM 601 O O . THR A 1 80 ? 10.380 2.583 -12.024 1.00 96.38 80 THR A O 1
ATOM 604 N N . PRO A 1 81 ? 12.500 2.913 -11.291 1.00 97.69 81 PRO A N 1
ATOM 605 C CA . PRO A 1 81 ? 12.218 2.667 -9.877 1.00 97.69 81 PRO A CA 1
ATOM 606 C C . PRO A 1 81 ? 11.051 3.504 -9.341 1.00 97.69 81 PRO A C 1
ATOM 608 O O . PRO A 1 81 ? 10.864 4.664 -9.723 1.00 97.69 81 PRO A O 1
ATOM 611 N N . ILE A 1 82 ? 10.277 2.905 -8.439 1.00 97.94 82 ILE A N 1
ATOM 612 C CA . ILE A 1 82 ? 9.085 3.490 -7.827 1.00 97.94 82 ILE A CA 1
ATOM 613 C C . ILE A 1 82 ? 9.490 4.373 -6.642 1.00 97.94 82 ILE A C 1
ATOM 615 O O . ILE A 1 82 ? 9.418 3.966 -5.485 1.00 97.94 82 ILE A O 1
ATOM 619 N N . ASP A 1 83 ? 9.896 5.610 -6.929 1.00 96.81 83 ASP A N 1
ATOM 620 C CA . ASP A 1 83 ? 10.210 6.616 -5.907 1.00 96.81 83 ASP A CA 1
ATOM 621 C C . ASP A 1 83 ? 8.950 7.376 -5.452 1.00 96.81 83 ASP A C 1
ATOM 623 O O . ASP A 1 83 ? 8.759 8.568 -5.714 1.00 96.81 83 ASP A O 1
ATOM 627 N N . LEU A 1 84 ? 8.055 6.662 -4.760 1.00 96.56 84 LEU A N 1
ATOM 628 C CA . LEU A 1 84 ? 6.811 7.241 -4.240 1.00 96.56 84 LEU A CA 1
ATOM 629 C C . LEU A 1 84 ? 7.044 8.427 -3.305 1.00 96.56 84 LEU A C 1
ATOM 631 O O . LEU A 1 84 ? 6.224 9.347 -3.289 1.00 96.56 84 LEU A O 1
ATOM 635 N N . HIS A 1 85 ? 8.132 8.419 -2.533 1.00 94.06 85 HIS A N 1
ATOM 636 C CA . HIS A 1 85 ? 8.439 9.516 -1.626 1.00 94.06 85 HIS A CA 1
ATOM 637 C C . HIS A 1 85 ? 8.633 10.821 -2.382 1.00 94.06 85 HIS A C 1
ATOM 639 O O . HIS A 1 85 ? 8.068 11.825 -1.959 1.00 94.06 85 HIS A O 1
ATOM 645 N N . SER A 1 86 ? 9.364 10.816 -3.497 1.00 94.19 86 SER A N 1
ATOM 646 C CA . SER A 1 86 ? 9.496 12.001 -4.348 1.00 94.19 86 SER A CA 1
ATOM 647 C C . SER A 1 86 ? 8.196 12.312 -5.096 1.00 94.19 86 SER A C 1
ATOM 649 O O . SER A 1 86 ? 7.775 13.468 -5.167 1.00 94.19 86 SER A O 1
ATOM 651 N N . TRP A 1 87 ? 7.518 11.290 -5.626 1.00 95.56 87 TRP A N 1
ATOM 652 C CA . TRP A 1 87 ? 6.330 11.465 -6.470 1.00 95.56 87 TRP A CA 1
ATOM 653 C C . TRP A 1 87 ? 5.115 12.026 -5.723 1.00 95.56 87 TRP A C 1
ATOM 655 O O . TRP A 1 87 ? 4.335 12.779 -6.300 1.00 95.56 87 TRP A O 1
ATOM 665 N N . LEU A 1 88 ? 4.942 11.695 -4.441 1.00 94.69 88 LEU A N 1
ATOM 666 C CA . LEU A 1 88 ? 3.810 12.166 -3.635 1.00 94.69 88 LEU A CA 1
ATOM 667 C C . LEU A 1 88 ? 3.984 13.601 -3.101 1.00 94.69 88 LEU A C 1
ATOM 669 O O . LEU A 1 88 ? 3.045 14.146 -2.523 1.00 94.69 88 LEU A O 1
ATOM 673 N N . GLN A 1 89 ? 5.154 14.223 -3.288 1.00 88.75 89 GLN A N 1
ATOM 674 C CA . GLN A 1 89 ? 5.421 15.616 -2.882 1.00 88.75 89 GLN A CA 1
ATOM 675 C C . GLN A 1 89 ? 5.073 16.629 -3.975 1.00 88.75 89 GLN A C 1
ATOM 677 O O . GLN A 1 89 ? 4.983 17.824 -3.698 1.00 88.75 89 GLN A O 1
ATOM 682 N N . VAL A 1 90 ? 4.912 16.164 -5.215 1.00 88.88 90 VAL A N 1
ATOM 683 C CA . VAL A 1 90 ? 4.601 17.008 -6.370 1.00 88.88 90 VAL A CA 1
ATOM 684 C C . VAL A 1 90 ? 3.129 16.893 -6.749 1.00 88.88 90 VAL A C 1
ATOM 686 O O . VAL A 1 90 ? 2.458 15.902 -6.456 1.00 88.88 90 VAL A O 1
ATOM 689 N N . GLU A 1 91 ? 2.611 17.931 -7.401 1.00 86.25 91 GLU A N 1
ATOM 690 C CA . GLU A 1 91 ? 1.246 17.925 -7.917 1.00 86.25 91 GLU A CA 1
ATOM 691 C C . GLU A 1 91 ? 1.146 17.053 -9.178 1.00 86.25 91 GLU A C 1
ATOM 693 O O . GLU A 1 91 ? 1.978 17.136 -10.080 1.00 86.25 91 GLU A O 1
ATOM 698 N N . GLY A 1 92 ? 0.090 16.240 -9.262 1.00 86.62 92 GLY A N 1
ATOM 699 C CA . GLY A 1 92 ? -0.161 15.383 -10.420 1.00 86.62 92 GLY A CA 1
ATOM 700 C C . GLY A 1 92 ? 0.660 14.092 -10.428 1.00 86.62 92 GLY A C 1
ATOM 701 O O . GLY A 1 92 ? 1.288 13.727 -9.438 1.00 86.62 92 GLY A O 1
ATOM 702 N N . ALA A 1 93 ? 0.566 13.338 -11.524 1.00 87.06 93 ALA A N 1
ATOM 703 C CA . ALA A 1 93 ? 1.375 12.137 -11.729 1.00 87.06 93 ALA A CA 1
ATOM 704 C C . ALA A 1 93 ? 2.802 12.513 -12.160 1.00 87.06 93 ALA A C 1
ATOM 706 O O . ALA A 1 93 ? 2.976 13.565 -12.783 1.00 87.06 93 ALA A O 1
ATOM 707 N N . PRO A 1 94 ? 3.811 11.669 -11.875 1.00 88.31 94 PRO A N 1
ATOM 708 C CA . PRO A 1 94 ? 5.166 11.892 -12.364 1.00 88.31 94 PRO A CA 1
ATOM 709 C C . PRO A 1 94 ? 5.177 12.085 -13.884 1.00 88.31 94 PRO A C 1
ATOM 711 O O . PRO A 1 94 ? 4.553 11.321 -14.626 1.00 88.31 94 PRO A O 1
ATOM 714 N N . SER A 1 95 ? 5.870 13.127 -14.343 1.00 87.00 95 SER A N 1
ATOM 715 C CA . SER A 1 95 ? 5.898 13.488 -15.762 1.00 87.00 95 SER A CA 1
ATOM 716 C C . SER A 1 95 ? 6.454 12.344 -16.611 1.00 87.00 95 SER A C 1
ATOM 718 O O . SER A 1 95 ? 7.477 11.754 -16.272 1.00 87.00 95 SER A O 1
ATOM 720 N N . GLY A 1 96 ? 5.778 12.040 -17.719 1.00 86.88 96 GLY A N 1
ATOM 721 C CA . GLY A 1 96 ? 6.188 10.991 -18.655 1.00 86.88 96 GLY A CA 1
ATOM 722 C C . GLY A 1 96 ? 5.871 9.559 -18.214 1.00 86.88 96 GLY A C 1
ATOM 723 O O . GLY A 1 96 ? 6.024 8.657 -19.031 1.00 86.88 96 GLY A O 1
ATOM 724 N N . LEU A 1 97 ? 5.385 9.336 -16.985 1.00 91.12 97 LEU A N 1
ATOM 725 C CA . LEU A 1 97 ? 5.025 7.997 -16.519 1.00 91.12 97 LEU A CA 1
ATOM 726 C C . LEU A 1 97 ? 3.557 7.678 -16.784 1.00 91.12 97 LEU A C 1
ATOM 728 O O . LEU A 1 97 ? 2.644 8.458 -16.497 1.00 91.12 97 LEU A O 1
ATOM 732 N N . THR A 1 98 ? 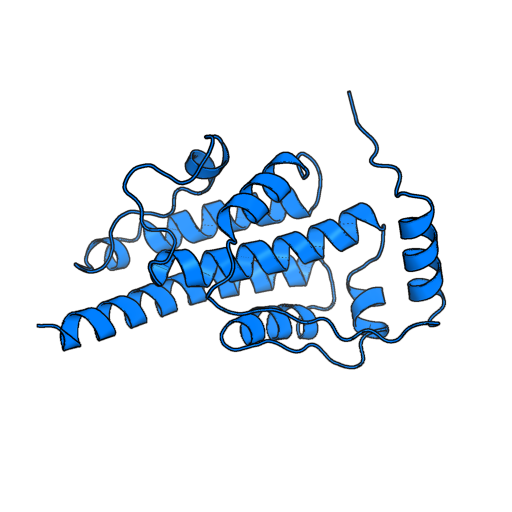3.320 6.471 -17.287 1.00 91.56 98 THR A N 1
ATOM 733 C CA . THR A 1 98 ? 1.969 5.949 -17.481 1.00 91.56 98 THR A CA 1
ATOM 734 C C . THR A 1 98 ? 1.564 5.149 -16.247 1.00 91.56 98 THR A C 1
ATOM 736 O O . THR A 1 98 ? 1.845 3.960 -16.146 1.00 91.56 98 THR A O 1
ATOM 739 N N . MET A 1 99 ? 0.865 5.781 -15.300 1.00 91.12 99 MET A N 1
ATOM 740 C CA . MET A 1 99 ? 0.476 5.134 -14.032 1.00 91.12 99 MET A CA 1
ATOM 741 C C . MET A 1 99 ? -0.379 3.863 -14.217 1.00 91.12 99 MET A C 1
ATOM 743 O O . MET A 1 99 ? -0.432 3.018 -13.335 1.00 91.12 99 MET A O 1
ATOM 747 N N . SER A 1 100 ? -1.024 3.670 -15.371 1.00 91.81 100 SER A N 1
ATOM 748 C CA . SER A 1 100 ? -1.758 2.435 -15.677 1.00 91.81 100 SER A CA 1
ATOM 749 C C . SER A 1 100 ? -0.874 1.242 -16.065 1.00 91.81 100 SER A C 1
ATOM 751 O O . SER A 1 100 ? -1.404 0.142 -16.212 1.00 91.81 100 SER A O 1
ATOM 753 N N . ARG A 1 101 ? 0.450 1.406 -16.215 1.00 93.06 101 ARG A N 1
ATOM 754 C CA . ARG A 1 101 ? 1.375 0.275 -16.411 1.00 93.06 101 ARG A CA 1
ATOM 755 C C . ARG A 1 101 ? 1.241 -0.714 -15.266 1.00 93.06 101 ARG A C 1
ATOM 757 O O . ARG A 1 101 ? 1.066 -0.315 -14.116 1.00 93.06 101 ARG A O 1
ATOM 764 N N . VAL A 1 102 ? 1.302 -2.007 -15.564 1.00 94.19 102 VAL A N 1
ATOM 765 C CA . VAL A 1 102 ? 0.907 -3.043 -14.598 1.00 94.19 102 VAL A CA 1
ATOM 766 C C . VAL A 1 102 ? 1.839 -3.058 -13.378 1.00 94.19 102 VAL A C 1
ATOM 768 O O . VAL A 1 102 ? 1.356 -3.131 -12.251 1.00 94.19 102 VAL A O 1
ATOM 771 N N . PHE A 1 103 ? 3.147 -2.865 -13.576 1.00 95.69 103 PHE A N 1
ATOM 772 C CA . PHE A 1 103 ? 4.140 -2.764 -12.496 1.00 95.69 103 PHE A CA 1
ATOM 773 C C . PHE A 1 103 ? 3.962 -1.539 -11.581 1.00 95.69 103 PHE A C 1
ATOM 775 O O . PHE A 1 103 ? 4.381 -1.581 -10.428 1.00 95.69 103 PHE A O 1
ATOM 782 N N . PHE A 1 104 ? 3.309 -0.469 -12.049 1.00 96.06 104 PHE A N 1
ATOM 783 C CA . PHE A 1 104 ? 2.913 0.659 -11.200 1.00 96.06 104 PHE A CA 1
ATOM 784 C C . PHE A 1 104 ? 1.531 0.432 -10.589 1.00 96.06 104 PHE A C 1
ATOM 786 O O . PHE A 1 104 ? 1.353 0.500 -9.376 1.00 96.06 104 PHE A O 1
ATOM 793 N N . SER A 1 105 ? 0.529 0.157 -11.417 1.00 95.56 105 SER A N 1
ATOM 794 C CA . SER A 1 105 ? -0.865 0.103 -10.983 1.00 95.56 105 SER A CA 1
ATOM 795 C C . SER A 1 105 ? -1.157 -1.044 -10.018 1.00 95.56 105 SER A C 1
ATOM 797 O O . SER A 1 105 ? -1.884 -0.817 -9.054 1.00 95.56 105 SER A O 1
ATOM 799 N N . MET A 1 106 ? -0.587 -2.241 -10.207 1.00 95.94 106 MET A N 1
ATOM 800 C CA . MET A 1 106 ? -0.853 -3.390 -9.330 1.00 95.94 106 MET A CA 1
ATOM 801 C C . MET A 1 106 ? -0.525 -3.106 -7.859 1.00 95.94 106 MET A C 1
ATOM 803 O O . MET A 1 106 ? -1.454 -3.170 -7.045 1.00 95.94 106 MET A O 1
ATOM 807 N N . PRO A 1 107 ? 0.721 -2.751 -7.488 1.00 97.94 107 PRO A N 1
ATOM 808 C CA . PRO A 1 107 ? 1.031 -2.422 -6.102 1.00 97.94 107 PRO A CA 1
ATOM 809 C C . PRO A 1 107 ? 0.336 -1.130 -5.651 1.00 97.94 107 PRO A C 1
ATOM 811 O O . PRO A 1 107 ? -0.232 -1.083 -4.562 1.00 97.94 107 PRO A O 1
ATOM 814 N N . LEU A 1 108 ? 0.301 -0.079 -6.475 1.00 97.56 108 LEU A N 1
ATOM 815 C CA . LEU A 1 108 ? -0.187 1.225 -6.013 1.00 97.56 108 LEU A CA 1
ATOM 816 C C . LEU A 1 108 ? -1.707 1.283 -5.796 1.00 97.56 108 LEU A C 1
ATOM 818 O O . LEU A 1 108 ? -2.172 2.034 -4.936 1.00 97.56 108 LEU A O 1
ATOM 822 N N . LEU A 1 109 ? -2.493 0.471 -6.507 1.00 97.06 109 LEU A N 1
ATOM 823 C CA . LEU A 1 109 ? -3.922 0.299 -6.224 1.00 97.06 109 LEU A CA 1
ATOM 824 C C . LEU A 1 109 ? -4.148 -0.374 -4.867 1.00 97.06 109 LEU A C 1
ATOM 826 O O . LEU A 1 109 ? -4.941 0.135 -4.076 1.00 97.06 109 LEU A O 1
ATOM 830 N N . VAL A 1 110 ? -3.430 -1.466 -4.578 1.00 97.88 110 VAL A N 1
ATOM 831 C CA . VAL A 1 110 ? -3.514 -2.162 -3.279 1.00 97.88 110 VAL A CA 1
ATOM 832 C C . VAL A 1 110 ? -3.091 -1.222 -2.151 1.00 97.88 110 VAL A C 1
ATOM 834 O O . VAL A 1 110 ? -3.789 -1.119 -1.145 1.00 97.88 110 VAL A O 1
ATOM 837 N N . LEU A 1 111 ? -2.015 -0.452 -2.351 1.00 98.44 111 LEU A N 1
ATOM 838 C CA . LEU A 1 111 ? -1.563 0.570 -1.405 1.00 98.44 111 LEU A CA 1
ATOM 839 C C . LEU A 1 111 ? -2.670 1.594 -1.139 1.00 98.44 111 LEU A C 1
ATOM 841 O O . LEU A 1 111 ? -2.981 1.879 0.013 1.00 98.44 111 LEU A O 1
ATOM 845 N N . THR A 1 112 ? -3.305 2.109 -2.192 1.00 97.88 112 THR A N 1
ATOM 846 C CA . THR A 1 112 ? -4.386 3.101 -2.075 1.00 97.88 112 THR A CA 1
ATOM 847 C C . THR A 1 112 ? -5.600 2.540 -1.329 1.00 97.88 112 THR A C 1
ATOM 849 O O . THR A 1 112 ? -6.217 3.240 -0.529 1.00 97.88 112 THR A O 1
ATOM 852 N N . GLN A 1 113 ? -5.948 1.275 -1.563 1.00 97.56 113 GLN A N 1
ATOM 853 C CA . GLN A 1 113 ? -7.057 0.590 -0.894 1.00 97.56 113 GLN A CA 1
ATOM 854 C C . GLN A 1 113 ? -6.778 0.369 0.594 1.00 97.56 113 GLN A C 1
ATOM 856 O O . GLN A 1 113 ? -7.594 0.724 1.445 1.00 97.56 113 GLN A O 1
ATOM 861 N N . CYS A 1 114 ? -5.596 -0.154 0.912 1.00 98.19 114 CYS A N 1
ATOM 862 C CA . CYS A 1 114 ? -5.146 -0.361 2.282 1.00 98.19 114 CYS A CA 1
ATOM 863 C C . CYS A 1 114 ? -5.005 0.967 3.042 1.00 98.19 114 CYS A C 1
ATOM 865 O O . CYS A 1 114 ? -5.442 1.068 4.185 1.00 98.19 114 CYS A O 1
ATOM 867 N N . ALA A 1 115 ? -4.479 2.012 2.400 1.00 98.00 115 ALA A N 1
ATOM 868 C CA . ALA A 1 115 ? -4.360 3.339 2.996 1.00 98.00 115 ALA A CA 1
ATOM 869 C C . ALA A 1 115 ? -5.730 3.995 3.237 1.00 98.00 115 ALA A C 1
ATOM 871 O O . ALA A 1 115 ? -5.928 4.621 4.274 1.00 98.00 115 ALA A O 1
ATOM 872 N N . ASN A 1 116 ? -6.705 3.812 2.340 1.00 96.75 116 ASN A N 1
ATOM 873 C CA . ASN A 1 116 ? -8.087 4.239 2.590 1.00 96.75 116 ASN A CA 1
ATOM 874 C C . ASN A 1 116 ? -8.677 3.557 3.825 1.00 96.75 116 ASN A C 1
ATOM 876 O O . ASN A 1 116 ? -9.303 4.214 4.656 1.00 96.75 116 ASN A O 1
ATOM 880 N N . TYR A 1 117 ? -8.460 2.247 3.957 1.00 97.00 117 TYR A N 1
ATOM 881 C CA . TYR A 1 117 ? -8.939 1.489 5.104 1.00 97.00 117 TYR A CA 1
ATOM 882 C C . TYR A 1 117 ? -8.299 1.957 6.419 1.00 97.00 117 TYR A C 1
ATOM 884 O O . TYR A 1 117 ? -9.007 2.218 7.390 1.00 97.00 117 TYR A O 1
ATOM 892 N N . LEU A 1 118 ? -6.978 2.141 6.446 1.00 97.38 118 LEU A N 1
ATOM 893 C CA . LEU A 1 118 ? -6.289 2.683 7.619 1.00 97.38 118 LEU A CA 1
ATOM 894 C C . LEU A 1 118 ? -6.761 4.105 7.941 1.00 97.38 118 LEU A C 1
ATOM 896 O O . LEU A 1 118 ? -6.995 4.418 9.104 1.00 97.38 118 LEU A O 1
ATOM 900 N N . ASN A 1 119 ? -7.011 4.935 6.926 1.00 95.12 119 ASN A N 1
ATOM 901 C CA . ASN A 1 119 ? -7.518 6.286 7.139 1.00 95.12 119 ASN A CA 1
ATOM 902 C C . ASN A 1 119 ? -8.941 6.266 7.705 1.00 95.12 119 ASN A C 1
ATOM 904 O O . ASN A 1 119 ? -9.298 7.113 8.521 1.00 95.12 119 ASN A O 1
ATOM 908 N N . PHE A 1 120 ? -9.761 5.289 7.315 1.00 93.25 120 PHE A N 1
ATOM 909 C CA . PHE A 1 120 ? -11.059 5.050 7.938 1.00 93.25 120 PHE A CA 1
ATOM 910 C C . PHE A 1 120 ? -10.918 4.699 9.427 1.00 93.25 120 PHE A C 1
ATOM 912 O O . PHE A 1 120 ? -11.631 5.277 10.249 1.00 93.25 120 PHE A O 1
ATOM 919 N N . LEU A 1 121 ? -9.976 3.829 9.803 1.00 93.69 121 LEU A N 1
ATOM 920 C CA . LEU A 1 121 ? -9.699 3.538 11.216 1.00 93.69 121 LEU A CA 1
ATOM 921 C C . LEU A 1 121 ? -9.238 4.797 11.963 1.00 93.69 121 LEU A C 1
ATOM 923 O O . LEU A 1 121 ? -9.827 5.158 12.982 1.00 93.69 121 LEU A O 1
ATOM 927 N N . ASP A 1 122 ? -8.267 5.523 11.403 1.00 91.81 122 ASP A N 1
ATOM 928 C CA . ASP A 1 122 ? -7.712 6.751 11.984 1.00 91.81 122 ASP A CA 1
ATOM 929 C C . ASP A 1 122 ? -8.791 7.832 12.192 1.00 91.81 122 ASP A C 1
ATOM 931 O O . ASP A 1 122 ? -8.788 8.542 13.197 1.00 91.81 122 ASP A O 1
ATOM 935 N N . THR A 1 123 ? -9.726 7.974 11.248 1.00 89.62 123 THR A N 1
ATOM 936 C CA . THR A 1 123 ? -10.771 9.015 11.290 1.00 89.62 123 THR A CA 1
ATOM 937 C C . THR A 1 123 ? -11.978 8.652 12.145 1.00 89.62 123 THR A C 1
ATOM 939 O O . THR A 1 123 ? -12.662 9.552 12.631 1.00 89.62 123 THR A O 1
ATOM 942 N N . THR A 1 124 ? -12.262 7.364 12.341 1.00 89.44 124 THR A N 1
ATOM 943 C CA . THR A 1 124 ? -13.394 6.900 13.163 1.00 89.44 124 THR A CA 1
ATOM 944 C C . THR A 1 124 ? -12.993 6.526 14.586 1.00 89.44 124 THR A C 1
ATOM 946 O O . THR A 1 124 ? -13.858 6.453 15.458 1.00 89.44 124 THR A O 1
ATOM 949 N N . GLY A 1 125 ? -11.701 6.289 14.832 1.00 90.19 125 GLY A N 1
ATOM 950 C CA . GLY A 1 125 ? -11.196 5.746 16.092 1.00 90.19 125 GLY A CA 1
ATOM 951 C C . GLY A 1 125 ? -11.535 4.266 16.298 1.00 90.19 125 GLY A C 1
ATOM 952 O O . GLY A 1 125 ? -11.410 3.763 17.414 1.00 90.19 125 GLY A O 1
ATOM 953 N N . LEU A 1 126 ? -11.996 3.573 15.252 1.00 92.00 126 LEU A N 1
ATOM 954 C CA . LEU A 1 126 ? -12.210 2.130 15.285 1.00 92.00 126 LEU A CA 1
ATOM 955 C C . LEU A 1 126 ? -10.880 1.388 15.212 1.00 92.00 126 LEU A C 1
ATOM 957 O O . LEU A 1 126 ? -9.902 1.873 14.646 1.00 92.00 126 LEU A O 1
ATOM 961 N N . THR A 1 127 ? -10.867 0.174 15.750 1.00 94.31 127 THR A N 1
ATOM 962 C CA . THR A 1 127 ? -9.728 -0.728 15.621 1.00 94.31 127 THR A CA 1
ATOM 963 C C . THR A 1 127 ? -9.988 -1.736 14.504 1.00 94.31 127 THR A C 1
ATOM 965 O O . THR A 1 127 ? -11.135 -1.983 14.122 1.00 94.31 127 THR A O 1
ATOM 968 N N . HIS A 1 128 ? -8.930 -2.328 13.956 1.00 96.00 128 HIS A N 1
ATOM 969 C CA . HIS A 1 128 ? -9.080 -3.345 12.916 1.00 96.00 128 HIS A CA 1
ATOM 970 C C . HIS A 1 128 ? -9.869 -4.560 13.433 1.00 96.00 128 HIS A C 1
ATOM 972 O O . HIS A 1 128 ? -10.779 -5.044 12.764 1.00 96.00 128 HIS A O 1
ATOM 978 N N . GLU A 1 129 ? -9.586 -4.973 14.670 1.00 95.00 129 GLU A N 1
ATOM 979 C CA . GLU A 1 129 ? -10.235 -6.063 15.398 1.00 95.00 129 GLU A CA 1
ATOM 980 C C . GLU A 1 129 ? -11.755 -5.881 15.420 1.00 95.00 129 GLU A C 1
ATOM 982 O O . GLU A 1 129 ? -12.492 -6.809 15.087 1.00 95.00 129 GLU A O 1
ATOM 987 N N . SER A 1 130 ? -12.236 -4.684 15.785 1.00 93.44 130 SER A N 1
ATOM 988 C CA . SER A 1 130 ? -13.673 -4.432 15.890 1.00 93.44 130 SER A CA 1
ATOM 989 C C . SER A 1 130 ? -14.346 -4.446 14.520 1.00 93.44 130 SER A C 1
ATOM 991 O O . SER A 1 130 ? -15.451 -4.973 14.387 1.00 93.44 130 SER A O 1
ATOM 993 N N . VAL A 1 131 ? -13.682 -3.936 13.482 1.00 93.81 131 VAL A N 1
ATOM 994 C CA . VAL A 1 131 ? -14.220 -3.950 12.117 1.00 93.81 131 VAL A CA 1
ATOM 995 C C . VAL A 1 131 ? -14.276 -5.373 11.563 1.00 93.81 131 VAL A C 1
ATOM 997 O O . VAL A 1 131 ? -15.301 -5.762 11.004 1.00 93.81 131 VAL A O 1
ATOM 1000 N N . VAL A 1 132 ? -13.225 -6.175 11.752 1.00 94.06 132 VAL A N 1
ATOM 1001 C CA . VAL A 1 132 ? -13.190 -7.580 11.313 1.00 94.06 132 VAL A CA 1
ATOM 1002 C C . VAL A 1 132 ? -14.234 -8.415 12.052 1.00 94.06 132 VAL A C 1
ATOM 1004 O O . VAL A 1 132 ? -14.968 -9.158 11.408 1.00 94.06 132 VAL A O 1
ATOM 1007 N N . GLN A 1 133 ? -14.373 -8.256 13.373 1.00 92.50 133 GLN A N 1
ATOM 1008 C CA . GLN A 1 133 ? -15.403 -8.950 14.162 1.00 92.50 133 GLN A CA 1
ATOM 1009 C C . GLN A 1 133 ? -16.828 -8.634 13.694 1.00 92.50 133 GLN A C 1
ATOM 1011 O O . GLN A 1 133 ? -17.709 -9.485 13.780 1.00 92.50 133 GLN A O 1
ATOM 1016 N N . ASN A 1 134 ? -17.048 -7.419 13.190 1.00 93.00 134 ASN A N 1
ATOM 1017 C CA . ASN A 1 134 ? -18.331 -6.983 12.648 1.00 93.00 134 ASN A CA 1
ATOM 1018 C C . ASN A 1 134 ? -18.451 -7.193 11.131 1.00 93.00 134 ASN A C 1
ATOM 1020 O O . ASN A 1 134 ? -19.415 -6.727 10.531 1.00 93.00 134 ASN A O 1
ATOM 1024 N N . SER A 1 135 ? -17.508 -7.875 10.480 1.00 93.75 135 SER A N 1
ATOM 1025 C CA . SER A 1 135 ? -17.571 -8.159 9.044 1.00 93.75 135 SER A CA 1
ATOM 1026 C C . SER A 1 135 ? -18.033 -9.593 8.795 1.00 93.75 135 SER A C 1
ATOM 1028 O O . SER A 1 135 ? -17.486 -10.532 9.363 1.00 93.75 135 SER A O 1
ATOM 1030 N N . ALA A 1 136 ? -19.020 -9.785 7.914 1.00 94.88 136 ALA A N 1
ATOM 1031 C CA . ALA A 1 136 ? -19.440 -11.133 7.507 1.00 94.88 136 ALA A CA 1
ATOM 1032 C C . ALA A 1 136 ? -18.406 -11.795 6.586 1.00 94.88 136 ALA A C 1
ATOM 1034 O O . ALA A 1 136 ? -18.185 -13.002 6.631 1.00 94.88 136 ALA A O 1
ATOM 1035 N N . THR A 1 137 ? -17.809 -10.993 5.710 1.00 95.62 137 THR A N 1
ATOM 1036 C CA . THR A 1 137 ? -16.786 -11.386 4.743 1.00 95.62 137 THR A CA 1
ATOM 1037 C C . THR A 1 137 ? -16.140 -10.123 4.176 1.00 95.62 137 THR A C 1
ATOM 1039 O O . THR A 1 137 ? -16.690 -9.036 4.351 1.00 95.62 137 THR A O 1
ATOM 1042 N N . ALA A 1 138 ? -15.014 -10.261 3.481 1.00 97.56 138 ALA A N 1
ATOM 1043 C CA . ALA A 1 138 ? -14.447 -9.215 2.640 1.00 97.56 138 ALA A CA 1
ATOM 1044 C C . ALA A 1 138 ? -14.392 -9.717 1.197 1.00 97.56 138 ALA A C 1
ATOM 1046 O O . ALA A 1 138 ? -14.005 -10.858 0.942 1.00 97.56 138 ALA A O 1
ATOM 1047 N N . VAL A 1 139 ? -14.785 -8.867 0.253 1.00 97.81 139 VAL A N 1
ATOM 1048 C CA . VAL A 1 139 ? -14.835 -9.207 -1.171 1.00 97.81 139 VAL A CA 1
ATOM 1049 C C . VAL A 1 139 ? -13.907 -8.305 -1.962 1.00 97.81 139 VAL A C 1
ATOM 1051 O O . VAL A 1 139 ? -13.673 -7.150 -1.610 1.00 97.81 139 VAL A O 1
ATOM 1054 N N . GLY A 1 140 ? -13.368 -8.838 -3.052 1.00 97.25 140 GLY A N 1
ATOM 1055 C CA . GLY A 1 140 ? -12.471 -8.090 -3.910 1.00 97.25 140 GLY A CA 1
ATOM 1056 C C . GLY A 1 140 ? -12.675 -8.430 -5.376 1.00 97.25 140 GLY A C 1
ATOM 1057 O O . GLY A 1 140 ? -12.703 -9.601 -5.750 1.00 97.25 140 GLY A O 1
ATOM 1058 N N . HIS A 1 141 ? -12.814 -7.405 -6.212 1.00 95.25 141 HIS A N 1
ATOM 1059 C CA . HIS A 1 141 ? -12.972 -7.565 -7.652 1.00 95.25 141 HIS A CA 1
ATOM 1060 C C . HIS A 1 141 ? -11.604 -7.633 -8.343 1.00 95.25 141 HIS A C 1
ATOM 1062 O O . HIS A 1 141 ? -10.815 -6.687 -8.266 1.00 95.25 141 HIS A O 1
ATOM 1068 N N . SER A 1 142 ? -11.333 -8.719 -9.077 1.00 94.38 142 SER A N 1
ATOM 1069 C CA . SER A 1 142 ? -10.038 -8.949 -9.740 1.00 94.38 142 SER A CA 1
ATOM 1070 C C . SER A 1 142 ? -8.882 -8.806 -8.732 1.00 94.38 142 SER A C 1
ATOM 1072 O O . SER A 1 142 ? -8.900 -9.478 -7.704 1.00 94.38 142 SER A O 1
ATOM 1074 N N . GLN A 1 143 ? -7.913 -7.911 -8.952 1.00 94.56 143 GLN A N 1
ATOM 1075 C CA . GLN A 1 143 ? -6.814 -7.690 -8.004 1.00 94.56 143 GLN A CA 1
ATOM 1076 C C . GLN A 1 143 ? -7.259 -7.181 -6.622 1.00 94.56 143 GLN A C 1
ATOM 1078 O O . GLN A 1 143 ? -6.498 -7.311 -5.669 1.00 94.56 143 GLN A O 1
ATOM 1083 N N . GLY A 1 144 ? -8.478 -6.648 -6.477 1.00 96.62 144 GLY A N 1
ATOM 1084 C CA . GLY A 1 144 ? -9.017 -6.245 -5.176 1.00 96.62 144 GLY A CA 1
ATOM 1085 C C . GLY A 1 144 ? -9.116 -7.400 -4.180 1.00 96.62 144 GLY A C 1
ATOM 1086 O O . GLY A 1 144 ? -9.111 -7.174 -2.971 1.00 96.62 144 GLY A O 1
ATOM 1087 N N . VAL A 1 145 ? -9.138 -8.652 -4.665 1.00 97.69 145 VAL A N 1
ATOM 1088 C CA . VAL A 1 145 ? -9.088 -9.845 -3.803 1.00 97.69 145 VAL A CA 1
ATOM 1089 C C . VAL A 1 145 ? -7.859 -9.834 -2.893 1.00 97.69 145 VAL A C 1
ATOM 1091 O O . VAL A 1 145 ? -7.921 -10.313 -1.767 1.00 97.69 145 VAL A O 1
ATOM 1094 N N . VAL A 1 146 ? -6.763 -9.219 -3.340 1.00 97.88 146 VAL A N 1
ATOM 1095 C CA . VAL A 1 146 ? -5.522 -9.099 -2.575 1.00 97.88 146 VAL A CA 1
ATOM 1096 C C . VAL A 1 146 ? -5.733 -8.241 -1.325 1.00 97.88 146 VAL A C 1
ATOM 1098 O O . VAL A 1 146 ? -5.374 -8.664 -0.229 1.00 97.88 146 VAL A O 1
ATOM 1101 N N . SER A 1 147 ? -6.389 -7.083 -1.445 1.00 98.12 147 SER A N 1
ATOM 1102 C CA . SER A 1 147 ? -6.731 -6.244 -0.288 1.00 98.12 147 SER A CA 1
ATOM 1103 C C . SER A 1 147 ? -7.762 -6.898 0.631 1.00 98.12 147 SER A C 1
ATOM 1105 O O . SER A 1 147 ? -7.638 -6.777 1.850 1.00 98.12 147 SER A O 1
ATOM 1107 N N . ALA A 1 148 ? -8.719 -7.652 0.078 1.00 98.25 148 ALA A N 1
ATOM 1108 C CA . ALA A 1 148 ? -9.646 -8.451 0.880 1.00 98.25 148 ALA A CA 1
ATOM 1109 C C . ALA A 1 148 ? -8.905 -9.511 1.718 1.00 98.25 148 ALA A C 1
ATOM 1111 O O . ALA A 1 148 ? -9.188 -9.665 2.903 1.00 98.25 148 ALA A O 1
ATOM 1112 N N . ILE A 1 149 ? -7.904 -10.184 1.137 1.00 98.00 149 ILE A N 1
ATOM 1113 C CA . ILE A 1 149 ? -7.059 -11.155 1.846 1.00 98.00 149 ILE A CA 1
ATOM 1114 C C . ILE A 1 149 ? -6.244 -10.476 2.950 1.00 98.00 149 ILE A C 1
ATOM 1116 O O . ILE A 1 149 ? -6.228 -10.991 4.068 1.00 98.00 149 ILE A O 1
ATOM 1120 N N . ILE A 1 150 ? -5.600 -9.332 2.679 1.00 98.56 150 ILE A N 1
ATOM 1121 C CA . ILE A 1 150 ? -4.863 -8.569 3.706 1.00 98.56 150 ILE A CA 1
ATOM 1122 C C . ILE A 1 150 ? -5.802 -8.239 4.875 1.00 98.56 150 ILE A C 1
ATOM 1124 O O . ILE A 1 150 ? -5.480 -8.536 6.025 1.00 98.56 150 ILE A O 1
ATOM 1128 N N . PHE A 1 151 ? -6.990 -7.703 4.570 1.00 98.44 151 PHE A N 1
ATOM 1129 C CA . PHE A 1 151 ? -8.010 -7.361 5.559 1.00 98.44 151 PHE A CA 1
ATOM 1130 C C . PHE A 1 151 ? -8.462 -8.564 6.395 1.00 98.44 151 PHE A C 1
ATOM 1132 O O . PHE A 1 151 ? -8.583 -8.448 7.607 1.00 98.44 151 PHE A O 1
ATOM 1139 N N . SER A 1 152 ? -8.728 -9.717 5.779 1.00 97.50 152 SER A N 1
ATOM 1140 C CA . SER A 1 152 ? -9.215 -10.896 6.508 1.00 97.50 152 SER A CA 1
ATOM 1141 C C . SER A 1 152 ? -8.119 -11.632 7.288 1.00 97.50 152 SER A C 1
ATOM 1143 O O . SER A 1 152 ? -8.407 -12.314 8.280 1.00 97.50 152 SER A O 1
ATOM 1145 N N . THR A 1 153 ? -6.869 -11.539 6.831 1.00 97.88 153 THR A N 1
ATOM 1146 C CA . THR A 1 153 ? -5.737 -12.247 7.441 1.00 97.88 153 THR A CA 1
ATOM 1147 C C . THR A 1 153 ? -5.276 -11.545 8.708 1.00 97.88 153 THR A C 1
ATOM 1149 O O . THR A 1 153 ? -5.131 -12.206 9.739 1.00 97.88 153 THR A O 1
ATOM 1152 N N . ALA A 1 154 ? -5.103 -10.224 8.641 1.00 98.19 154 ALA A N 1
ATOM 1153 C CA . ALA A 1 154 ? -4.671 -9.419 9.771 1.00 98.19 154 ALA A CA 1
ATOM 1154 C C . ALA A 1 154 ? -5.647 -9.526 10.954 1.00 98.19 154 ALA A C 1
ATOM 1156 O O . ALA A 1 154 ? -6.864 -9.651 10.795 1.00 98.19 154 ALA A O 1
ATOM 1157 N N . LYS A 1 155 ? -5.096 -9.530 12.167 1.00 96.75 155 LYS A N 1
ATOM 1158 C CA . LYS A 1 155 ? -5.851 -9.465 13.424 1.00 96.75 155 LYS A CA 1
ATOM 1159 C C . LYS A 1 155 ? -5.760 -8.097 14.057 1.00 96.75 155 LYS A C 1
ATOM 1161 O O . LYS A 1 155 ? -6.710 -7.690 14.708 1.00 96.75 155 LYS A O 1
ATOM 1166 N N . THR A 1 156 ? -4.684 -7.364 13.790 1.00 97.31 156 THR A N 1
ATOM 1167 C CA . THR A 1 156 ? -4.480 -5.999 14.279 1.00 97.31 156 THR A CA 1
ATOM 1168 C C . THR A 1 156 ? -4.176 -5.035 13.135 1.00 97.31 156 THR A C 1
ATOM 1170 O O . THR A 1 156 ? -3.803 -5.450 12.037 1.00 97.31 156 THR A O 1
ATOM 1173 N N . ALA A 1 157 ? -4.298 -3.728 13.382 1.00 96.81 157 ALA A N 1
ATOM 1174 C CA . ALA A 1 157 ? -3.895 -2.717 12.399 1.00 96.81 157 ALA A CA 1
ATOM 1175 C C . ALA A 1 157 ? -2.387 -2.787 12.079 1.00 96.81 157 ALA A C 1
ATOM 1177 O O . ALA A 1 157 ? -1.981 -2.501 10.955 1.00 96.81 157 ALA A O 1
ATOM 1178 N N . GLN A 1 158 ? -1.569 -3.211 13.046 1.00 97.19 158 GLN A N 1
ATOM 1179 C CA . GLN A 1 158 ? -0.135 -3.405 12.848 1.00 97.19 158 GLN A CA 1
ATOM 1180 C C . GLN A 1 158 ? 0.146 -4.593 11.919 1.00 97.19 158 GLN A C 1
ATOM 1182 O O . GLN A 1 158 ? 0.890 -4.453 10.953 1.00 97.19 158 GLN A O 1
ATOM 1187 N N . GLU A 1 159 ? -0.512 -5.734 12.142 1.00 98.19 159 GLU A N 1
ATOM 1188 C CA . GLU A 1 159 ? -0.409 -6.883 11.231 1.00 98.19 159 GLU A CA 1
ATOM 1189 C C . GLU A 1 159 ? -0.912 -6.533 9.827 1.00 98.19 159 GLU A C 1
ATOM 1191 O O . GLU A 1 159 ? -0.326 -6.956 8.834 1.00 98.19 159 GLU A O 1
ATOM 1196 N N . PHE A 1 160 ? -1.968 -5.720 9.723 1.00 98.50 160 PHE A N 1
ATOM 1197 C CA . PHE A 1 160 ? -2.472 -5.235 8.439 1.00 98.50 160 PHE A CA 1
ATOM 1198 C C . PHE A 1 160 ? -1.400 -4.450 7.671 1.00 98.50 160 PHE A C 1
ATOM 1200 O O . PHE A 1 160 ? -1.237 -4.651 6.467 1.00 98.50 160 PHE A O 1
ATOM 1207 N N . VAL A 1 161 ? -0.643 -3.591 8.362 1.00 98.38 161 VAL A N 1
ATOM 1208 C CA . VAL A 1 161 ? 0.492 -2.852 7.790 1.00 98.38 161 VAL A CA 1
ATOM 1209 C C . VAL A 1 161 ? 1.599 -3.805 7.341 1.00 98.38 161 VAL A C 1
ATOM 1211 O O . VAL A 1 161 ? 2.050 -3.712 6.202 1.00 98.38 161 VAL A O 1
ATOM 1214 N N . GLU A 1 162 ? 2.011 -4.741 8.193 1.00 98.44 162 GLU A N 1
ATOM 1215 C CA . GLU A 1 162 ? 3.105 -5.680 7.907 1.00 98.44 162 GLU A CA 1
ATOM 1216 C C . GLU A 1 162 ? 2.786 -6.602 6.723 1.00 98.44 162 GLU A C 1
ATOM 1218 O O . GLU A 1 162 ? 3.566 -6.701 5.770 1.00 98.44 162 GLU A O 1
ATOM 1223 N N . ILE A 1 163 ? 1.603 -7.224 6.740 1.00 98.69 163 ILE A N 1
ATOM 1224 C CA . ILE A 1 163 ? 1.109 -8.069 5.648 1.00 98.69 163 ILE A CA 1
ATOM 1225 C C . ILE A 1 163 ? 0.944 -7.224 4.385 1.00 98.69 163 ILE A C 1
ATOM 1227 O O . ILE A 1 163 ? 1.382 -7.636 3.312 1.00 98.69 163 ILE A O 1
ATOM 1231 N N . GLY A 1 164 ? 0.362 -6.027 4.505 1.00 98.62 164 GLY A N 1
ATOM 1232 C CA . GLY A 1 164 ? 0.182 -5.106 3.389 1.00 98.62 164 GLY A CA 1
ATOM 1233 C C . GLY A 1 164 ? 1.502 -4.772 2.697 1.00 98.62 164 GLY A C 1
ATOM 1234 O O . GLY A 1 164 ? 1.601 -4.919 1.483 1.00 98.62 164 GLY A O 1
ATOM 1235 N N . VAL A 1 165 ? 2.542 -4.403 3.448 1.00 98.75 165 VAL A N 1
ATOM 1236 C CA . VAL A 1 165 ? 3.874 -4.103 2.896 1.00 98.75 165 VAL A CA 1
ATOM 1237 C C . VAL A 1 165 ? 4.488 -5.329 2.215 1.00 98.75 165 VAL A C 1
ATOM 1239 O O . VAL A 1 165 ? 5.001 -5.212 1.102 1.00 98.75 165 VAL A O 1
ATOM 1242 N N . SER A 1 166 ? 4.407 -6.511 2.835 1.00 98.62 166 SER A N 1
ATOM 1243 C CA . SER A 1 166 ? 4.909 -7.756 2.233 1.00 98.62 166 SER A CA 1
ATOM 1244 C C . SER A 1 166 ? 4.208 -8.073 0.907 1.00 98.62 166 SER A C 1
ATOM 1246 O O . SER A 1 166 ? 4.857 -8.359 -0.101 1.00 98.62 166 SER A O 1
ATOM 1248 N N . VAL A 1 167 ? 2.883 -7.937 0.874 1.00 98.50 167 VAL A N 1
ATOM 1249 C CA . VAL A 1 167 ? 2.082 -8.157 -0.329 1.00 98.50 167 VAL A CA 1
ATOM 1250 C C . VAL A 1 167 ? 2.374 -7.108 -1.400 1.00 98.50 167 VAL A C 1
ATOM 1252 O O . VAL A 1 167 ? 2.427 -7.451 -2.574 1.00 98.50 167 VAL A O 1
ATOM 1255 N N . LEU A 1 168 ? 2.622 -5.848 -1.039 1.00 98.69 168 LEU A N 1
ATOM 1256 C CA . LEU A 1 168 ? 2.976 -4.805 -2.007 1.00 98.69 168 LEU A CA 1
ATOM 1257 C C . LEU A 1 168 ? 4.288 -5.103 -2.741 1.00 98.69 168 LEU A C 1
ATOM 1259 O O . LEU A 1 168 ? 4.346 -4.910 -3.956 1.00 98.69 168 LEU A O 1
ATOM 1263 N N . ARG A 1 169 ? 5.298 -5.640 -2.041 1.00 98.69 169 ARG A N 1
ATOM 1264 C CA . ARG A 1 169 ? 6.542 -6.128 -2.668 1.00 98.69 169 ARG A CA 1
ATOM 1265 C C . ARG A 1 169 ? 6.243 -7.209 -3.707 1.00 98.69 169 ARG A C 1
ATOM 1267 O O . ARG A 1 169 ? 6.693 -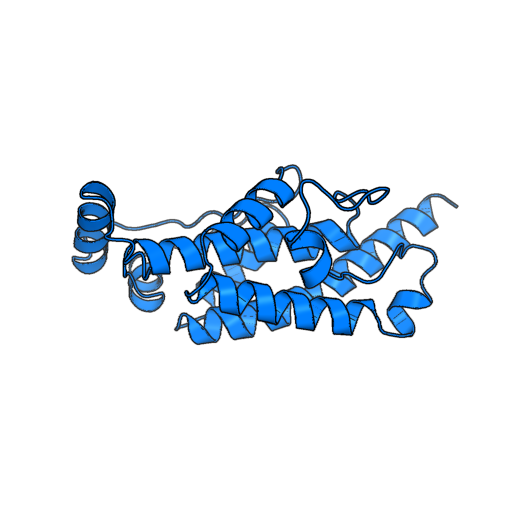7.125 -4.847 1.00 98.69 169 ARG A O 1
ATOM 1274 N N . TYR A 1 170 ? 5.414 -8.185 -3.340 1.00 98.25 170 TYR A N 1
ATOM 1275 C CA . TYR A 1 170 ? 4.973 -9.237 -4.257 1.00 98.25 170 TYR A CA 1
ATOM 1276 C C . TYR A 1 170 ? 4.193 -8.681 -5.461 1.00 98.25 170 TYR A C 1
ATOM 1278 O O . TYR A 1 170 ? 4.455 -9.066 -6.599 1.00 98.25 170 TYR A O 1
ATOM 1286 N N . MET A 1 171 ? 3.269 -7.745 -5.234 1.00 98.12 171 MET A N 1
ATOM 1287 C CA . MET A 1 171 ? 2.431 -7.156 -6.283 1.00 98.12 171 MET A CA 1
ATOM 1288 C C . MET A 1 171 ? 3.239 -6.346 -7.299 1.00 98.12 171 MET A C 1
ATOM 1290 O O . MET A 1 171 ? 2.874 -6.327 -8.474 1.00 98.12 171 MET A O 1
ATOM 1294 N N . PHE A 1 172 ? 4.336 -5.708 -6.878 1.00 98.62 172 PHE A N 1
ATOM 1295 C CA . PHE A 1 172 ? 5.290 -5.096 -7.804 1.00 98.62 172 PHE A CA 1
ATOM 1296 C C . PHE A 1 172 ? 5.871 -6.141 -8.763 1.00 98.62 172 PHE A C 1
ATOM 1298 O O . PHE A 1 172 ? 5.737 -5.997 -9.980 1.00 98.62 172 PHE A O 1
ATOM 1305 N N . TRP A 1 173 ? 6.440 -7.224 -8.225 1.00 98.56 173 TRP A N 1
ATOM 1306 C CA . TRP A 1 173 ? 7.035 -8.284 -9.038 1.00 98.56 173 TRP A CA 1
ATOM 1307 C C . TRP A 1 173 ? 6.013 -8.967 -9.938 1.00 98.56 173 TRP A C 1
ATOM 1309 O O . TRP A 1 173 ? 6.266 -9.142 -11.127 1.00 98.56 173 TRP A O 1
ATOM 1319 N N . GLN A 1 174 ? 4.832 -9.296 -9.415 1.00 97.56 174 GLN A N 1
ATOM 1320 C CA . GLN A 1 174 ? 3.753 -9.850 -10.226 1.00 97.56 174 GLN A CA 1
ATOM 1321 C C . GLN A 1 174 ? 3.391 -8.907 -11.381 1.00 97.56 174 GLN A C 1
ATOM 1323 O O . GLN A 1 174 ? 3.233 -9.361 -12.515 1.00 97.56 174 GLN A O 1
ATOM 1328 N N . GLY A 1 175 ? 3.293 -7.602 -11.115 1.00 96.88 175 GLY A N 1
ATOM 1329 C CA . GLY A 1 175 ? 2.975 -6.614 -12.137 1.00 96.88 175 GLY A CA 1
ATOM 1330 C C . GLY A 1 175 ? 4.062 -6.468 -13.200 1.00 96.88 175 GLY A C 1
ATOM 1331 O O . GLY A 1 175 ? 3.739 -6.372 -14.385 1.00 96.88 175 GLY A O 1
ATOM 1332 N N . LEU A 1 176 ? 5.337 -6.513 -12.804 1.00 98.12 176 LEU A N 1
ATOM 1333 C CA . LEU A 1 176 ? 6.464 -6.495 -13.736 1.00 98.12 176 LEU A CA 1
ATOM 1334 C C . LEU A 1 176 ? 6.468 -7.739 -14.630 1.00 98.12 176 LEU A C 1
ATOM 1336 O O . LEU A 1 176 ? 6.459 -7.614 -15.852 1.00 98.12 176 LEU A O 1
ATOM 1340 N N . ARG A 1 177 ? 6.367 -8.934 -14.040 1.00 97.81 177 ARG A N 1
ATOM 1341 C CA . ARG A 1 177 ? 6.368 -10.204 -14.787 1.00 97.81 177 ARG A CA 1
ATOM 1342 C C . ARG A 1 177 ? 5.158 -10.326 -15.722 1.00 97.81 177 ARG A C 1
ATOM 1344 O O . ARG A 1 177 ? 5.277 -10.830 -16.841 1.00 97.81 177 ARG A O 1
ATOM 1351 N N . ALA A 1 178 ? 3.996 -9.813 -15.313 1.00 95.38 178 ALA A N 1
ATOM 1352 C CA . ALA A 1 178 ? 2.817 -9.734 -16.175 1.00 95.38 178 ALA A CA 1
ATOM 1353 C C . ALA A 1 178 ? 3.032 -8.781 -17.365 1.00 95.38 178 ALA A C 1
ATOM 1355 O O . ALA A 1 178 ? 2.644 -9.102 -18.490 1.00 95.38 178 ALA A O 1
ATOM 1356 N N . GLN A 1 179 ? 3.670 -7.629 -17.135 1.00 95.06 179 GLN A N 1
ATOM 1357 C CA . GLN A 1 179 ? 3.962 -6.660 -18.189 1.00 95.06 179 GLN A CA 1
ATOM 1358 C C . GLN A 1 179 ? 4.964 -7.204 -19.214 1.00 95.06 179 GLN A C 1
ATOM 1360 O O . GLN A 1 179 ? 4.732 -7.040 -20.412 1.00 95.06 179 GLN A O 1
ATOM 1365 N N . GLU A 1 180 ? 6.031 -7.859 -18.755 1.00 95.12 180 GLU A N 1
ATOM 1366 C CA . GLU A 1 180 ? 7.018 -8.530 -19.610 1.00 95.12 180 GLU A CA 1
ATOM 1367 C C . GLU A 1 180 ? 6.362 -9.595 -20.481 1.00 95.12 180 GLU A C 1
ATOM 1369 O O . GLU A 1 180 ? 6.546 -9.606 -21.693 1.00 95.12 180 GLU A O 1
ATOM 1374 N N . THR A 1 181 ? 5.532 -10.451 -19.876 1.00 94.19 181 THR A N 1
ATOM 1375 C CA . THR A 1 181 ? 4.816 -11.508 -20.603 1.00 94.19 181 THR A CA 1
ATOM 1376 C C . THR A 1 181 ? 3.940 -10.917 -21.706 1.00 94.19 181 THR A C 1
ATOM 1378 O O . THR A 1 181 ? 3.927 -11.421 -22.825 1.00 94.19 181 THR A O 1
ATOM 1381 N N . TYR A 1 182 ? 3.228 -9.824 -21.419 1.00 89.75 182 TYR A N 1
ATOM 1382 C CA . TYR A 1 182 ? 2.407 -9.154 -22.423 1.00 89.75 182 TYR A CA 1
ATOM 1383 C C . TYR A 1 182 ? 3.246 -8.533 -23.549 1.00 89.75 182 TYR A C 1
ATOM 1385 O O . TYR A 1 182 ? 2.866 -8.638 -24.709 1.00 89.75 182 TYR A O 1
ATOM 1393 N N . GLN A 1 183 ? 4.383 -7.909 -23.233 1.00 87.69 183 GLN A N 1
ATOM 1394 C CA . GLN A 1 183 ? 5.267 -7.328 -24.248 1.00 87.69 183 GLN A CA 1
ATOM 1395 C C . GLN A 1 183 ? 5.936 -8.393 -25.124 1.00 87.69 183 GLN A C 1
ATOM 1397 O O . GLN A 1 183 ? 5.980 -8.209 -26.335 1.00 87.69 183 GLN A O 1
ATOM 1402 N N . LEU A 1 184 ? 6.365 -9.520 -24.548 1.00 75.88 184 LEU A N 1
ATOM 1403 C CA . LEU A 1 184 ? 6.906 -10.663 -25.295 1.00 75.88 184 LEU A CA 1
ATOM 1404 C C . LEU A 1 184 ? 5.906 -11.226 -26.313 1.00 75.88 184 LEU A C 1
ATOM 1406 O O . LEU A 1 184 ? 6.306 -11.703 -27.365 1.00 75.88 184 LEU A O 1
ATOM 1410 N N . LEU A 1 185 ? 4.604 -11.174 -26.020 1.00 72.62 185 LEU A N 1
ATOM 1411 C 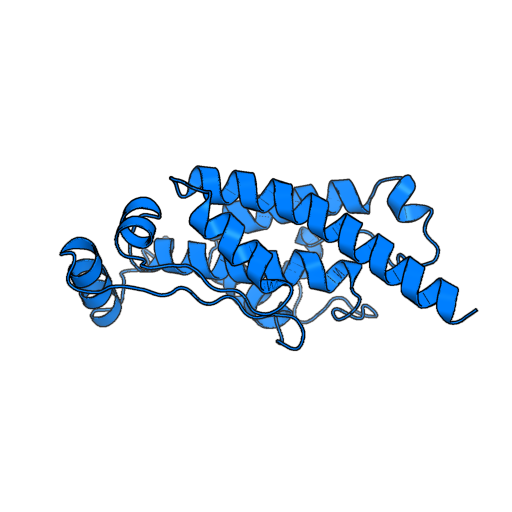CA . LEU A 1 185 ? 3.562 -11.606 -26.959 1.00 72.62 185 LEU A CA 1
ATOM 1412 C C . LEU A 1 185 ? 3.320 -10.609 -28.106 1.00 72.62 185 LEU A C 1
ATOM 1414 O O . LEU A 1 185 ? 2.633 -10.952 -29.067 1.00 72.62 185 LEU A O 1
ATOM 1418 N N . LEU A 1 186 ? 3.828 -9.378 -27.997 1.00 72.75 186 LEU A N 1
ATOM 1419 C CA . LEU A 1 186 ? 3.705 -8.338 -29.023 1.00 72.75 186 LEU A CA 1
ATOM 1420 C C . LEU A 1 186 ? 4.911 -8.282 -29.976 1.00 72.75 186 LEU A C 1
ATOM 1422 O O . LEU A 1 186 ? 4.850 -7.541 -30.959 1.00 72.75 186 LEU A O 1
ATOM 1426 N N . THR A 1 187 ? 5.981 -9.027 -29.684 1.00 59.66 187 THR A N 1
ATOM 1427 C CA . THR A 1 187 ? 7.217 -9.130 -30.482 1.00 59.66 187 THR A CA 1
ATOM 1428 C C . THR A 1 187 ? 7.297 -10.461 -31.207 1.00 59.66 187 THR A C 1
ATOM 1430 O O . THR A 1 187 ? 7.681 -10.455 -32.396 1.00 59.66 187 THR A O 1
#

pLDDT: mean 91.25, std 11.2, range [32.62, 98.75]

Radius of gyration: 17.36 Å; chains: 1; bounding box: 45×36×50 Å

InterPro domains:
  IPR001227 Acyl transferase domain superfamily [G3DSA:3.40.366.10] (12-186)
  IPR016035 Acyl transferase/acyl hydrolase/lysophospholipase [SSF52151] (29-163)
  IPR032088 Starter unit:ACP transacylase, SAT domain [PF16073] (29-183)
  IPR050830 Fungal fatty acid synthase [PTHR10982] (9-183)

Secondary structure (DSSP, 8-state):
-----PPPHHHHHHHHHHHTT---B--EE--TTS--HHHHHHHHHH-TTSHHHHHHHHHHHHHHHHHTSHHHHT-TT------HHHHTTSSSSPTT--TTSHHHHHHHHHHHHHHHHHHHHHHHT--HHHHHHTBS--EESTTHHHHHHHHHH-SSHHHHHHHHHHHHHHHHHHHHHHHHHHHHTT-

Foldseek 3Di:
DDPPLAADPVLQVVLVCLLVLNAADAAEAEDPPDPQPVLLLVLCVVQVPFPLVVLQVLLLVLQQVLCVDPVNVPDPLHDGGRNVVVQSVDPDGDPPDDCSQLLNVQLSSLSSSLSVVRVSCVNNVDWLQSNLVRYPAYYYDDSRVQNSCLSNVDNGNVSSSVSSSVVSSVSNVVSSVVSSVVVVVVD